Protein AF-A0A3S4F4E6-F1 (afdb_monomer_lite)

Secondary structure (DSSP, 8-state):
--------------------------------HHHHHHHHHHHHHHHHHHHHHHHHHHHHHHHHHHTSHHHHHHHHHHS--HHHHHHHHHHSTTS-TTHHHHHHHHHHHHHHHH-TT-HHHHHHHHHHHHHHHHHHHHS---HHHHHHHHHHHHHHHHHHHHHHTTPPPPHHHHHHHHHHHHHHHTTS--HHHHHHHHHHHHHTT---HHHHHHHHHHHHHHHHHHHHHHTT--TTTTS------

Sequence (245 aa):
MVPPLPDLPEIKVEVHPHVTAGSAAGAVPRLSVKGFVAGVVCSAIIAAVLWWWQVYPMQQQLARVNDTAQGAATVWLASPDLNRYGQRLQQLPDASPLQTLETGIQMMQIADSRWPESLQQQQATAQWNETLKTRAQNSPQMKGWQQTRQDLRAFAELLVQREQAKEGFTLSYIKTVVYQAERTLNQETPLESLLTQYQDAQAKGLTTGVLEKQINERLDGVLSRWLLLKNNITPETATGTTSGK

Structure (mmCIF, N/CA/C/O backbone):
data_AF-A0A3S4F4E6-F1
#
_entry.id   AF-A0A3S4F4E6-F1
#
loop_
_atom_site.group_PDB
_atom_site.id
_atom_site.type_symbol
_atom_site.label_atom_id
_atom_site.label_alt_id
_atom_site.label_comp_id
_atom_site.label_asym_id
_atom_site.label_entity_id
_atom_site.label_seq_id
_atom_site.pdbx_PDB_ins_code
_atom_site.Cartn_x
_atom_site.Cartn_y
_atom_site.Cartn_z
_atom_site.occupancy
_atom_site.B_iso_or_equiv
_atom_site.auth_seq_id
_atom_site.auth_comp_id
_atom_site.auth_asym_id
_atom_site.auth_atom_id
_atom_site.pdbx_PDB_model_num
ATOM 1 N N . MET A 1 1 ? 18.363 53.235 -60.783 1.00 39.25 1 MET A N 1
ATOM 2 C CA . MET A 1 1 ? 19.799 53.529 -60.950 1.00 39.25 1 MET A CA 1
ATOM 3 C C . MET A 1 1 ? 20.560 52.386 -60.298 1.00 39.25 1 MET A C 1
ATOM 5 O O . MET A 1 1 ? 20.577 52.312 -59.081 1.00 39.25 1 MET A O 1
ATOM 9 N N . VAL A 1 2 ? 21.067 51.445 -61.092 1.00 53.84 2 VAL A N 1
ATOM 10 C CA . VAL A 1 2 ? 22.050 50.446 -60.645 1.00 53.84 2 VAL A CA 1
ATOM 11 C C . VAL A 1 2 ? 23.151 50.442 -61.692 1.00 53.84 2 VAL A C 1
ATOM 13 O O . VAL A 1 2 ? 22.855 50.285 -62.877 1.00 53.84 2 VAL A O 1
ATOM 16 N N . PRO A 1 3 ? 24.382 50.737 -61.269 1.00 57.31 3 PRO A N 1
ATOM 17 C CA . PRO A 1 3 ? 25.549 50.059 -61.831 1.00 57.31 3 PRO A CA 1
ATOM 18 C C . PRO A 1 3 ? 26.624 49.786 -60.736 1.00 57.31 3 PRO A C 1
ATOM 20 O O . PRO A 1 3 ? 26.514 50.334 -59.640 1.00 57.31 3 PRO A O 1
ATOM 23 N N . PRO A 1 4 ? 27.753 49.107 -61.018 1.00 59.56 4 PRO A N 1
ATOM 24 C CA . PRO A 1 4 ? 27.934 47.943 -61.903 1.00 59.56 4 PRO A CA 1
ATOM 25 C C . PRO A 1 4 ? 29.076 46.958 -61.488 1.00 59.56 4 PRO A C 1
ATOM 27 O O . PRO A 1 4 ? 29.783 47.187 -60.513 1.00 59.56 4 PRO A O 1
ATOM 30 N N . LEU A 1 5 ? 29.310 45.979 -62.387 1.00 47.62 5 LEU A N 1
ATOM 31 C CA . LEU A 1 5 ? 30.580 45.305 -62.756 1.00 47.62 5 LEU A CA 1
ATOM 32 C C . LEU A 1 5 ? 31.116 44.198 -61.784 1.00 47.62 5 LEU A C 1
ATOM 34 O O . LEU A 1 5 ? 30.898 44.288 -60.581 1.00 47.62 5 LEU A O 1
ATOM 38 N N . PRO A 1 6 ? 31.967 43.240 -62.230 1.00 52.00 6 PRO A N 1
ATOM 39 C CA . PRO A 1 6 ? 31.911 42.423 -63.470 1.00 52.00 6 PRO A CA 1
ATOM 40 C C . PRO A 1 6 ? 32.648 41.035 -63.416 1.00 52.00 6 PRO A C 1
ATOM 42 O O . PRO A 1 6 ? 33.388 40.771 -62.477 1.00 52.00 6 PRO A O 1
ATOM 45 N N . ASP A 1 7 ? 32.484 40.221 -64.482 1.00 46.62 7 ASP A N 1
ATOM 46 C CA . ASP A 1 7 ? 33.509 39.454 -65.257 1.00 46.62 7 ASP A CA 1
ATOM 47 C C . ASP A 1 7 ? 34.425 38.392 -64.578 1.00 46.62 7 ASP A C 1
ATOM 49 O O . ASP A 1 7 ? 34.942 38.610 -63.492 1.00 46.62 7 ASP A O 1
ATOM 53 N N . LEU A 1 8 ? 34.751 37.195 -65.108 1.00 52.12 8 LEU A N 1
ATOM 54 C CA . LEU A 1 8 ? 35.072 36.612 -66.444 1.00 52.12 8 LEU A CA 1
ATOM 55 C C . LEU A 1 8 ? 35.185 35.044 -66.246 1.00 52.12 8 LEU A C 1
ATOM 57 O O . LEU A 1 8 ? 35.080 34.602 -65.101 1.00 52.12 8 LEU A O 1
ATOM 61 N N . PRO A 1 9 ? 35.632 34.180 -67.197 1.00 49.44 9 PRO A N 1
ATOM 62 C CA . PRO A 1 9 ? 35.180 33.898 -68.567 1.00 49.44 9 PRO A CA 1
ATOM 63 C C . PRO A 1 9 ? 35.106 32.375 -68.915 1.00 49.44 9 PRO A C 1
ATOM 65 O O . PRO A 1 9 ? 35.382 31.490 -68.108 1.00 49.44 9 PRO A O 1
ATOM 68 N N . GLU A 1 10 ? 34.738 32.112 -70.172 1.00 45.38 10 GLU A N 1
ATOM 69 C CA . GLU A 1 10 ? 34.466 30.853 -70.889 1.00 45.38 10 GLU A CA 1
ATOM 70 C C . GLU A 1 10 ? 35.606 29.823 -70.984 1.00 45.38 10 GLU A C 1
ATOM 72 O O . GLU A 1 10 ? 36.762 30.199 -71.155 1.00 45.38 10 GLU A O 1
ATOM 77 N N . ILE A 1 11 ? 35.249 28.529 -71.112 1.00 47.66 11 ILE A N 1
ATOM 78 C CA . ILE A 1 11 ? 35.981 27.598 -71.993 1.00 47.66 11 ILE A CA 1
ATOM 79 C C . ILE A 1 11 ? 35.015 26.751 -72.845 1.00 47.66 11 ILE A C 1
ATOM 81 O O . ILE A 1 11 ? 34.180 25.989 -72.363 1.00 47.66 11 ILE A O 1
ATOM 85 N N . LYS A 1 12 ? 35.218 26.938 -74.148 1.00 40.59 12 LYS A N 1
ATOM 86 C CA . LYS A 1 12 ? 34.684 26.336 -75.373 1.00 40.59 12 LYS A CA 1
ATOM 87 C C . LYS A 1 12 ? 34.911 24.815 -75.445 1.00 40.59 12 LYS A C 1
ATOM 89 O O . LYS A 1 12 ? 36.029 24.360 -75.228 1.00 40.59 12 LYS A O 1
ATOM 94 N N . VAL A 1 13 ? 33.897 24.043 -75.852 1.00 45.53 13 VAL A N 1
ATOM 95 C CA . VAL A 1 13 ? 34.097 22.670 -76.359 1.00 45.53 13 VAL A CA 1
ATOM 96 C C . VAL A 1 13 ? 33.607 22.599 -77.799 1.00 45.53 13 VAL A C 1
ATOM 98 O O . VAL A 1 13 ? 32.433 22.785 -78.108 1.00 45.53 13 VAL A O 1
ATOM 101 N N . GLU A 1 14 ? 34.579 22.394 -78.672 1.00 39.69 14 GLU A N 1
ATOM 102 C CA . GLU A 1 14 ? 34.504 22.371 -80.123 1.00 39.69 14 GLU A CA 1
ATOM 103 C C . GLU A 1 14 ? 33.989 21.000 -80.582 1.00 39.69 14 GLU A C 1
ATOM 105 O O . GLU A 1 14 ? 34.571 19.965 -80.259 1.00 39.69 14 GLU A O 1
ATOM 110 N N . VAL A 1 15 ? 32.867 20.982 -81.302 1.00 41.53 15 VAL A N 1
ATOM 111 C CA . VAL A 1 15 ? 32.289 19.767 -81.888 1.00 41.53 15 VAL A CA 1
ATOM 112 C C . VAL A 1 15 ? 32.765 19.664 -83.332 1.00 41.53 15 VAL A C 1
ATOM 114 O O . VAL A 1 15 ? 32.332 20.439 -84.183 1.00 41.53 15 VAL A O 1
ATOM 117 N N . HIS A 1 16 ? 33.618 18.684 -83.624 1.00 37.59 16 HIS A N 1
ATOM 118 C CA . HIS A 1 16 ? 33.902 18.264 -84.995 1.00 37.59 16 HIS A CA 1
ATOM 119 C C . HIS A 1 16 ? 33.140 16.971 -85.319 1.00 37.59 16 HIS A C 1
ATOM 121 O O . HIS A 1 16 ? 33.381 15.949 -84.673 1.00 37.59 16 HIS A O 1
ATOM 127 N N . PRO A 1 17 ? 32.227 16.981 -86.308 1.00 43.47 17 PRO A N 1
ATOM 128 C CA . PRO A 1 17 ? 31.695 15.769 -86.914 1.00 43.47 17 PRO A CA 1
ATOM 129 C C . PRO A 1 17 ? 32.544 15.339 -88.127 1.00 43.47 17 PRO A C 1
ATOM 131 O O . PRO A 1 17 ? 33.357 16.117 -88.623 1.00 43.47 17 PRO A O 1
ATOM 134 N N . HIS A 1 18 ? 32.234 14.138 -88.644 1.00 33.84 18 HIS A N 1
ATOM 135 C CA . HIS A 1 18 ? 32.714 13.481 -89.881 1.00 33.84 18 HIS A CA 1
ATOM 136 C C . HIS A 1 18 ? 33.873 12.478 -89.640 1.00 33.84 18 HIS A C 1
ATOM 138 O O . HIS A 1 18 ? 34.814 12.793 -88.932 1.00 33.84 18 HIS A O 1
ATOM 144 N N . VAL A 1 19 ? 33.897 11.226 -90.122 1.00 37.00 19 VAL A N 1
ATOM 145 C CA . VAL A 1 19 ? 33.245 10.527 -91.246 1.00 37.00 19 VAL A CA 1
ATOM 146 C C . VAL A 1 19 ? 33.065 9.037 -90.889 1.00 37.00 19 VAL A C 1
ATOM 148 O O . VAL A 1 19 ? 33.904 8.433 -90.230 1.00 37.00 19 VAL A O 1
ATOM 151 N N . THR A 1 20 ? 31.974 8.458 -91.381 1.00 38.81 20 THR A N 1
ATOM 152 C CA . THR A 1 20 ? 31.569 7.044 -91.404 1.00 38.81 20 THR A CA 1
ATOM 153 C C . THR A 1 20 ? 32.493 6.139 -92.237 1.00 38.81 20 THR A C 1
ATOM 155 O O . THR A 1 20 ? 32.783 6.491 -93.373 1.00 38.81 20 THR A O 1
ATOM 158 N N . ALA A 1 21 ? 32.828 4.934 -91.752 1.00 33.84 21 ALA A N 1
ATOM 159 C CA . ALA A 1 21 ? 32.686 3.650 -92.477 1.00 33.84 21 ALA A CA 1
ATOM 160 C C . ALA A 1 21 ? 33.430 2.505 -91.764 1.00 33.84 21 ALA A C 1
ATOM 162 O O . ALA A 1 21 ? 34.627 2.598 -91.517 1.00 33.84 21 ALA A O 1
ATOM 163 N N . GLY A 1 22 ? 32.736 1.388 -91.518 1.00 30.58 22 GLY A N 1
ATOM 164 C CA . GLY A 1 22 ? 33.384 0.117 -91.181 1.00 30.58 22 GLY A CA 1
ATOM 165 C C . GLY A 1 22 ? 32.551 -0.801 -90.295 1.00 30.58 22 GLY A C 1
ATOM 166 O O . GLY A 1 22 ? 32.636 -0.729 -89.077 1.00 30.58 22 GLY A O 1
ATOM 167 N N . SER A 1 23 ? 31.760 -1.672 -90.920 1.00 34.75 23 SER A N 1
ATOM 168 C CA . SER A 1 23 ? 31.008 -2.773 -90.308 1.00 34.75 23 SER A CA 1
ATOM 169 C C . SER A 1 23 ? 31.768 -3.568 -89.241 1.00 34.75 23 SER A C 1
ATOM 171 O O . SER A 1 23 ? 32.826 -4.122 -89.523 1.00 34.75 23 SER A O 1
ATOM 173 N N . ALA A 1 24 ? 31.112 -3.805 -88.104 1.00 33.81 24 ALA A N 1
ATOM 174 C CA . ALA A 1 24 ? 31.128 -5.106 -87.437 1.00 33.81 24 ALA A CA 1
ATOM 175 C C . ALA A 1 24 ? 29.835 -5.279 -86.628 1.00 33.81 24 ALA A C 1
ATOM 177 O O . ALA A 1 24 ? 29.502 -4.480 -85.757 1.00 33.81 24 ALA A O 1
ATOM 178 N N . ALA A 1 25 ? 29.083 -6.318 -86.973 1.00 41.44 25 ALA A N 1
ATOM 179 C CA . ALA A 1 25 ? 27.890 -6.754 -86.274 1.00 41.44 25 ALA A CA 1
ATOM 180 C C . ALA A 1 25 ? 28.225 -7.339 -84.888 1.00 41.44 25 ALA A C 1
ATOM 182 O O . ALA A 1 25 ? 29.242 -8.009 -84.720 1.00 41.44 25 ALA A O 1
ATOM 183 N N . GLY A 1 26 ? 27.302 -7.162 -83.938 1.00 35.62 26 GLY A N 1
ATOM 184 C CA . GLY A 1 26 ? 27.293 -7.801 -82.616 1.00 35.62 26 GLY A CA 1
ATOM 185 C C . GLY A 1 26 ? 27.248 -6.750 -81.501 1.00 35.62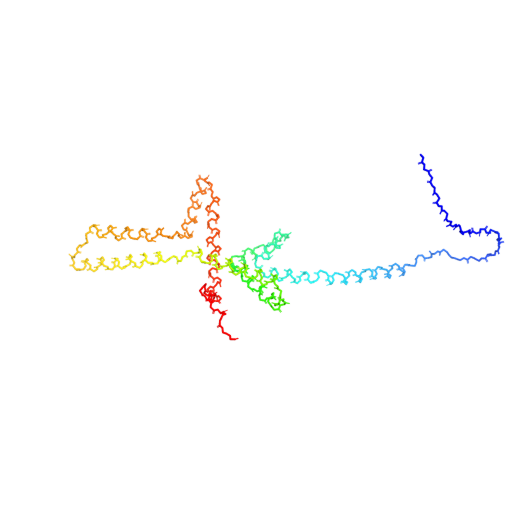 26 GLY A C 1
ATOM 186 O O . GLY A 1 26 ? 28.079 -5.863 -81.465 1.00 35.62 26 GLY A O 1
ATOM 187 N N . ALA A 1 27 ? 26.320 -6.733 -80.555 1.00 37.16 27 ALA A N 1
ATOM 188 C CA . ALA A 1 27 ? 25.333 -7.708 -80.145 1.00 37.16 27 ALA A CA 1
ATOM 189 C C . ALA A 1 27 ? 24.166 -6.963 -79.477 1.00 37.16 27 ALA A C 1
ATOM 191 O O . ALA A 1 27 ? 24.358 -5.953 -78.803 1.00 37.16 27 ALA A O 1
ATOM 192 N N . VAL A 1 28 ? 22.955 -7.493 -79.630 1.00 48.97 28 VAL A N 1
ATOM 193 C CA . VAL A 1 28 ? 21.815 -7.123 -78.782 1.00 48.97 28 VAL A CA 1
ATOM 194 C C . VAL A 1 28 ? 22.195 -7.480 -77.337 1.00 48.97 28 VAL A C 1
ATOM 196 O O . VAL A 1 28 ? 22.682 -8.599 -77.128 1.00 48.97 28 VAL A O 1
ATOM 199 N N . PRO A 1 29 ? 22.025 -6.597 -76.334 1.00 44.41 29 PRO A N 1
ATOM 200 C CA . PRO A 1 29 ? 22.395 -6.930 -74.970 1.00 44.41 29 PRO A CA 1
ATOM 201 C C . PRO A 1 29 ? 21.477 -8.055 -74.490 1.00 44.41 29 PRO A C 1
ATOM 203 O O . PRO A 1 29 ? 20.305 -7.849 -74.180 1.00 44.41 29 PRO A O 1
ATOM 206 N N . ARG A 1 30 ? 22.016 -9.280 -74.449 1.00 47.19 30 ARG A N 1
ATOM 207 C CA . ARG A 1 30 ? 21.431 -10.387 -73.694 1.00 47.19 30 ARG A CA 1
ATOM 208 C C . ARG A 1 30 ? 21.351 -9.902 -72.255 1.00 47.19 30 ARG A C 1
ATOM 210 O O . ARG A 1 30 ? 22.376 -9.808 -71.582 1.00 47.19 30 ARG A O 1
ATOM 217 N N . LEU A 1 31 ? 20.144 -9.577 -71.803 1.00 55.22 31 LEU A N 1
ATOM 218 C CA . LEU A 1 31 ? 19.865 -9.332 -70.400 1.00 55.22 31 LEU A CA 1
ATOM 219 C C . LEU A 1 31 ? 20.244 -10.617 -69.654 1.00 55.22 31 LEU A C 1
ATOM 221 O O . LEU A 1 31 ? 19.548 -11.631 -69.711 1.00 55.22 31 LEU A O 1
ATOM 225 N N . SER A 1 32 ? 21.443 -10.620 -69.078 1.00 57.34 32 SER A N 1
ATOM 226 C CA . SER A 1 32 ? 22.022 -11.796 -68.448 1.00 57.34 32 SER A CA 1
ATOM 227 C C . SER A 1 32 ? 21.214 -12.087 -67.192 1.00 57.34 32 SER A C 1
ATOM 229 O O . SER A 1 32 ? 21.417 -11.459 -66.156 1.00 57.34 32 SER A O 1
ATOM 231 N N . VAL A 1 33 ? 20.309 -13.064 -67.275 1.00 60.03 33 VAL A N 1
ATOM 232 C CA . VAL A 1 33 ? 19.516 -13.585 -66.144 1.00 60.03 33 VAL A CA 1
ATOM 233 C C . VAL A 1 33 ? 20.418 -13.922 -64.945 1.00 60.03 33 VAL A C 1
ATOM 235 O O . VAL A 1 33 ? 20.019 -13.752 -63.799 1.00 60.03 33 VAL A O 1
ATOM 238 N N . LYS A 1 34 ? 21.686 -14.283 -65.193 1.00 54.22 34 LYS A N 1
ATOM 239 C CA . LYS A 1 34 ? 22.717 -14.476 -64.160 1.00 54.22 34 LYS A CA 1
ATOM 240 C C . LYS A 1 34 ? 22.992 -13.229 -63.305 1.00 54.22 34 LYS A C 1
ATOM 242 O O . LYS A 1 34 ? 23.186 -13.371 -62.105 1.00 54.22 34 LYS A O 1
ATOM 247 N N . GLY A 1 35 ? 22.986 -12.030 -63.890 1.00 59.41 35 GLY A N 1
ATOM 248 C CA . GLY A 1 35 ? 23.183 -10.774 -63.155 1.00 59.41 35 GLY A CA 1
ATOM 249 C C . GLY A 1 35 ? 21.979 -10.407 -62.286 1.00 59.41 35 GLY A C 1
ATOM 250 O O . GLY A 1 35 ? 22.148 -9.943 -61.164 1.00 59.41 35 GLY A O 1
ATOM 251 N N . PHE A 1 36 ? 20.765 -10.700 -62.763 1.00 63.72 36 PHE A N 1
ATOM 252 C CA . PHE A 1 36 ? 19.536 -10.511 -61.990 1.00 63.72 36 PHE A CA 1
ATOM 253 C C . PHE A 1 36 ? 19.451 -11.483 -60.805 1.00 63.72 36 PHE A C 1
ATOM 255 O O . PHE A 1 36 ? 19.188 -11.059 -59.684 1.00 63.72 36 PHE A O 1
ATOM 262 N N . VAL A 1 37 ? 19.762 -12.768 -61.018 1.00 70.00 37 VAL A N 1
ATOM 263 C CA . VAL A 1 37 ? 19.804 -13.771 -59.938 1.00 70.00 37 VAL A CA 1
ATOM 264 C C . VAL A 1 37 ? 20.871 -13.416 -58.897 1.00 70.00 37 VAL A C 1
ATOM 266 O O . VAL A 1 37 ? 20.599 -13.494 -57.702 1.00 70.00 37 VAL A O 1
ATOM 269 N N . ALA A 1 38 ? 22.052 -12.955 -59.321 1.00 71.94 38 ALA A N 1
ATOM 270 C CA . ALA A 1 38 ? 23.091 -12.490 -58.400 1.00 71.94 38 ALA A CA 1
ATOM 271 C C . ALA A 1 38 ? 22.641 -11.269 -57.575 1.00 71.94 38 ALA A C 1
ATOM 273 O O . ALA A 1 38 ? 22.873 -11.225 -56.368 1.00 71.94 38 ALA A O 1
ATOM 274 N N . GLY A 1 39 ? 21.945 -10.313 -58.199 1.00 72.88 39 GLY A N 1
ATOM 275 C CA . GLY A 1 39 ? 21.361 -9.162 -57.507 1.00 72.88 39 GLY A CA 1
ATOM 276 C C . GLY A 1 39 ? 20.318 -9.563 -56.459 1.00 72.88 39 GLY A C 1
ATOM 277 O O . GLY A 1 39 ? 20.403 -9.116 -55.319 1.00 72.88 39 GLY A O 1
ATOM 278 N N . VAL A 1 40 ? 19.392 -10.465 -56.807 1.00 80.62 40 VAL A N 1
ATOM 279 C CA . VAL A 1 40 ? 18.354 -10.966 -55.885 1.00 80.62 40 VAL A CA 1
ATOM 280 C C . VAL A 1 40 ? 18.969 -11.694 -54.688 1.00 80.62 40 VAL A C 1
ATOM 282 O O . VAL A 1 40 ? 18.539 -11.476 -53.555 1.00 80.62 40 VAL A O 1
ATOM 285 N N . VAL A 1 41 ? 20.004 -12.511 -54.908 1.00 78.75 41 VAL A N 1
ATOM 286 C CA . VAL A 1 41 ? 20.715 -13.200 -53.820 1.00 78.75 41 VAL A CA 1
ATOM 287 C C . VAL A 1 41 ? 21.433 -12.197 -52.910 1.00 78.75 41 VAL A C 1
ATOM 289 O O . VAL A 1 41 ? 21.301 -12.289 -51.691 1.00 78.75 41 VAL A O 1
ATOM 292 N N . CYS A 1 42 ? 22.121 -11.194 -53.466 1.00 77.00 42 CYS A N 1
ATOM 293 C CA . CYS A 1 42 ? 22.756 -10.140 -52.668 1.00 77.00 42 CYS A CA 1
ATOM 294 C C . CYS A 1 42 ? 21.740 -9.336 -51.844 1.00 77.00 42 CYS A C 1
ATOM 296 O O . CYS A 1 42 ? 21.960 -9.110 -50.654 1.00 77.00 42 CYS A O 1
ATOM 298 N N . SER A 1 43 ? 20.608 -8.944 -52.433 1.00 80.69 43 SER A N 1
ATOM 299 C CA . SER A 1 43 ? 19.548 -8.237 -51.707 1.00 80.69 43 SER A CA 1
ATOM 300 C C . SER A 1 43 ? 18.927 -9.095 -50.600 1.00 80.69 43 SER A C 1
ATOM 302 O O . SER A 1 43 ? 18.674 -8.578 -49.515 1.00 80.69 43 SER A O 1
ATOM 304 N N . ALA A 1 44 ? 18.735 -10.399 -50.825 1.00 84.38 44 ALA A N 1
ATOM 305 C CA . ALA A 1 44 ? 18.225 -11.318 -49.806 1.00 84.38 44 ALA A CA 1
ATOM 306 C C . ALA A 1 44 ? 19.201 -11.484 -48.628 1.00 84.38 44 ALA A C 1
ATOM 308 O O . ALA A 1 44 ? 18.771 -11.506 -47.477 1.00 84.38 44 ALA A O 1
ATOM 309 N N . ILE A 1 45 ? 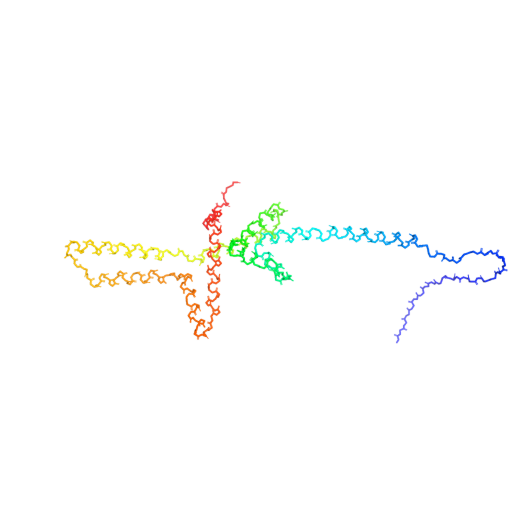20.510 -11.538 -48.897 1.00 85.75 45 ILE A N 1
ATOM 310 C CA . ILE A 1 45 ? 21.542 -11.599 -47.851 1.00 85.75 45 ILE A CA 1
ATOM 311 C C . ILE A 1 45 ? 21.552 -10.305 -47.035 1.00 85.75 45 ILE A C 1
ATOM 313 O O . ILE A 1 45 ? 21.542 -10.361 -45.808 1.00 85.75 45 ILE A O 1
ATOM 317 N N . ILE A 1 46 ? 21.511 -9.141 -47.690 1.00 85.06 46 ILE A N 1
ATOM 318 C CA . ILE A 1 46 ? 21.462 -7.845 -46.995 1.00 85.06 46 ILE A CA 1
ATOM 319 C C . ILE A 1 46 ? 20.191 -7.743 -46.143 1.00 85.06 46 ILE A C 1
ATOM 321 O O . ILE A 1 46 ? 20.268 -7.347 -44.982 1.00 85.06 46 ILE A O 1
ATOM 325 N N . ALA A 1 47 ? 19.037 -8.159 -46.671 1.00 82.44 47 ALA A N 1
ATOM 326 C CA . ALA A 1 47 ? 17.786 -8.189 -45.919 1.00 82.44 47 ALA A CA 1
ATOM 327 C C . ALA A 1 47 ? 17.860 -9.136 -44.710 1.00 82.44 47 ALA A C 1
ATOM 329 O O . ALA A 1 47 ? 17.416 -8.766 -43.628 1.00 82.44 47 ALA A O 1
ATOM 330 N N . ALA A 1 48 ? 18.465 -10.317 -44.857 1.00 81.75 48 ALA A N 1
ATOM 331 C CA . ALA A 1 48 ? 18.650 -11.264 -43.759 1.00 81.75 48 ALA A CA 1
ATOM 332 C C . ALA A 1 48 ? 19.607 -10.729 -42.681 1.00 81.75 48 ALA A C 1
ATOM 334 O O . ALA A 1 48 ? 19.335 -10.885 -41.492 1.00 81.75 48 ALA A O 1
ATOM 335 N N . VAL A 1 49 ? 20.692 -10.053 -43.074 1.00 85.06 49 VAL A N 1
ATOM 336 C CA . VAL A 1 49 ? 21.638 -9.415 -42.143 1.00 85.06 49 VAL A CA 1
ATOM 337 C C . VAL A 1 49 ? 20.976 -8.251 -41.403 1.00 85.06 49 VAL A C 1
ATOM 339 O O . VAL A 1 49 ? 21.100 -8.161 -40.183 1.00 85.06 49 VAL A O 1
ATOM 342 N N . LEU A 1 50 ? 20.221 -7.398 -42.102 1.00 82.94 50 LEU A N 1
ATOM 343 C CA . LEU A 1 50 ? 19.455 -6.311 -41.480 1.00 82.94 50 LEU A CA 1
ATOM 344 C C . LEU A 1 50 ? 18.364 -6.850 -40.546 1.00 82.94 50 LEU A C 1
ATOM 346 O O . LEU A 1 50 ? 18.191 -6.339 -39.443 1.00 82.94 50 LEU A O 1
ATOM 350 N N . TRP A 1 51 ? 17.673 -7.920 -40.941 1.00 83.19 51 TRP A N 1
ATOM 351 C CA . TRP A 1 51 ? 16.684 -8.600 -40.104 1.00 83.19 51 TRP A CA 1
ATOM 352 C C . TRP A 1 51 ? 17.318 -9.180 -38.834 1.00 83.19 51 TRP A C 1
ATOM 354 O O . TRP A 1 51 ? 16.805 -8.981 -37.731 1.00 83.19 51 TRP A O 1
ATOM 364 N N . TRP A 1 52 ? 18.466 -9.844 -38.973 1.00 84.44 52 TRP A N 1
ATOM 365 C CA . TRP A 1 52 ? 19.230 -10.384 -37.849 1.00 84.44 52 TRP A CA 1
ATOM 366 C C . TRP A 1 52 ? 19.744 -9.282 -36.916 1.00 84.44 52 TRP A C 1
ATOM 368 O O . TRP A 1 52 ? 19.753 -9.453 -35.702 1.00 84.44 52 TRP A O 1
ATOM 378 N N . TRP A 1 53 ? 20.135 -8.128 -37.455 1.00 80.44 53 TRP A N 1
ATOM 379 C CA . TRP A 1 53 ? 20.639 -7.016 -36.652 1.00 80.44 53 TRP A CA 1
ATOM 380 C C . TRP A 1 53 ? 19.526 -6.213 -35.967 1.00 80.44 53 TRP A C 1
ATOM 382 O O . TRP A 1 53 ? 19.714 -5.741 -34.851 1.00 80.44 53 TRP A O 1
ATOM 392 N N . GLN A 1 54 ? 18.371 -6.032 -36.608 1.00 72.38 54 GLN A N 1
ATOM 393 C CA . GLN A 1 54 ? 17.342 -5.100 -36.134 1.00 72.38 54 GLN A CA 1
ATOM 394 C C . GLN A 1 54 ? 16.164 -5.793 -35.440 1.00 72.38 54 GLN A C 1
ATOM 396 O O . GLN A 1 54 ? 15.685 -5.310 -34.415 1.00 72.38 54 GLN A O 1
ATOM 401 N N . VAL A 1 55 ? 15.704 -6.934 -35.963 1.00 70.62 55 VAL A N 1
ATOM 402 C CA . VAL A 1 55 ? 14.495 -7.618 -35.471 1.00 70.62 55 VAL A CA 1
ATOM 403 C C . VAL A 1 55 ? 14.832 -8.621 -34.370 1.00 70.62 55 VAL A C 1
ATOM 405 O O . VAL A 1 55 ? 14.130 -8.693 -33.362 1.00 70.62 55 VAL A O 1
ATOM 408 N N . TYR A 1 56 ? 15.930 -9.364 -34.516 1.00 68.31 56 TYR A N 1
ATOM 409 C CA . TYR A 1 56 ? 16.338 -10.381 -33.542 1.00 68.31 56 TYR A CA 1
ATOM 410 C C . TYR A 1 56 ? 16.616 -9.829 -32.126 1.00 68.31 56 TYR A C 1
ATOM 412 O O . TYR A 1 56 ? 16.057 -10.377 -31.170 1.00 68.31 56 TYR A O 1
ATOM 420 N N . PRO A 1 57 ? 17.384 -8.731 -31.927 1.00 67.50 57 PRO A N 1
ATOM 421 C CA . PRO A 1 57 ? 17.575 -8.185 -30.582 1.00 67.50 57 PRO A CA 1
ATOM 422 C C . PRO A 1 57 ? 16.289 -7.582 -29.998 1.00 67.50 57 PRO A C 1
ATOM 424 O O . PRO A 1 57 ? 16.096 -7.642 -28.784 1.00 67.50 57 PRO A O 1
ATOM 427 N N . MET A 1 58 ? 15.372 -7.066 -30.830 1.00 65.12 58 MET A N 1
ATOM 428 C CA . MET A 1 58 ? 14.052 -6.623 -30.363 1.00 65.12 58 MET A CA 1
ATOM 429 C C . MET A 1 58 ? 13.188 -7.792 -29.884 1.00 65.12 58 MET A C 1
ATOM 431 O O . MET A 1 58 ? 12.521 -7.666 -28.861 1.00 65.12 58 MET A O 1
ATOM 435 N N . GLN A 1 59 ? 13.222 -8.949 -30.553 1.00 61.75 59 GLN A 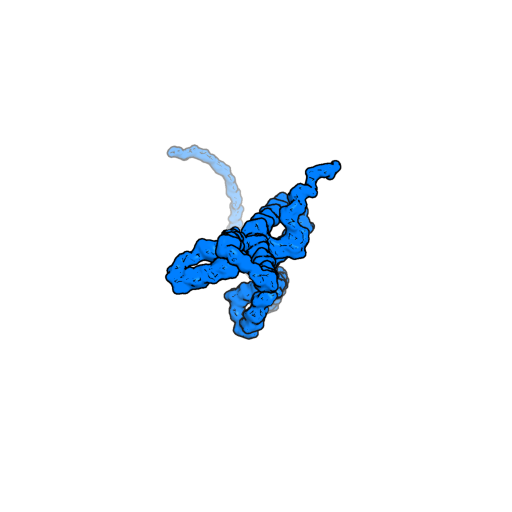N 1
ATOM 436 C CA . GLN A 1 59 ? 12.466 -10.122 -30.099 1.00 61.75 59 GLN A CA 1
ATOM 437 C C . GLN A 1 59 ? 12.946 -10.643 -28.741 1.00 61.75 59 GLN A C 1
ATOM 439 O O . GLN A 1 59 ? 12.126 -11.071 -27.935 1.00 61.75 59 GLN A O 1
ATOM 444 N N . GLN A 1 60 ? 14.243 -10.551 -28.441 1.00 60.94 60 GLN A N 1
ATOM 445 C CA . GLN A 1 60 ? 14.767 -10.924 -27.121 1.00 60.94 60 GLN A CA 1
ATOM 446 C C . GLN A 1 60 ? 14.340 -9.943 -26.021 1.00 60.94 60 GLN A C 1
ATOM 448 O O . GLN A 1 60 ? 14.065 -10.357 -24.895 1.00 60.94 60 GLN A O 1
ATOM 453 N N . GLN A 1 61 ? 14.247 -8.649 -26.339 1.00 58.94 61 GLN A N 1
ATOM 454 C CA . GLN A 1 61 ? 13.709 -7.648 -25.414 1.00 58.94 61 GLN A CA 1
ATOM 455 C C . GLN A 1 61 ? 12.207 -7.858 -25.186 1.00 58.94 61 GLN A C 1
ATOM 457 O O . GLN A 1 61 ? 11.755 -7.820 -24.045 1.00 58.94 61 GLN A O 1
ATOM 462 N N . LEU A 1 62 ? 11.451 -8.176 -26.241 1.00 59.56 62 LEU A N 1
ATOM 463 C CA . LEU A 1 62 ? 10.033 -8.527 -26.144 1.00 59.56 62 LEU A CA 1
ATOM 464 C C . LEU A 1 62 ? 9.806 -9.835 -25.383 1.00 59.56 62 LEU A C 1
ATOM 466 O O . LEU A 1 62 ? 8.826 -9.925 -24.655 1.00 59.56 62 LEU A O 1
ATOM 470 N N . ALA A 1 63 ? 10.706 -10.816 -25.497 1.00 59.47 63 ALA A N 1
ATOM 471 C CA . ALA A 1 63 ? 10.654 -12.038 -24.699 1.00 59.47 63 ALA A CA 1
ATOM 472 C C . ALA A 1 63 ? 10.803 -11.720 -23.205 1.00 59.47 63 ALA A C 1
ATOM 474 O O . ALA A 1 63 ? 9.927 -12.088 -22.433 1.00 59.47 63 ALA A O 1
ATOM 475 N N . ARG A 1 64 ? 11.806 -10.916 -22.815 1.00 57.31 64 ARG A N 1
ATOM 476 C CA . ARG A 1 64 ? 11.965 -10.491 -21.410 1.00 57.31 64 ARG A CA 1
ATOM 477 C C . ARG A 1 64 ? 10.795 -9.659 -20.885 1.00 57.31 64 ARG A C 1
ATOM 479 O O . ARG A 1 64 ? 10.454 -9.759 -19.713 1.00 57.31 64 ARG A O 1
ATOM 486 N N . VAL A 1 65 ? 10.194 -8.817 -21.726 1.00 62.16 65 VAL A N 1
ATOM 487 C CA . VAL A 1 65 ? 9.002 -8.037 -21.353 1.00 62.16 65 VAL A CA 1
ATOM 488 C C . VAL A 1 65 ? 7.783 -8.959 -21.229 1.00 62.16 65 VAL A C 1
ATOM 490 O O . VAL A 1 65 ? 7.018 -8.829 -20.279 1.00 62.16 65 VAL A O 1
ATOM 493 N N . ASN A 1 66 ? 7.633 -9.942 -22.116 1.00 59.50 66 ASN A N 1
ATOM 494 C CA . ASN A 1 66 ? 6.578 -10.956 -22.065 1.00 59.50 66 ASN A CA 1
ATOM 495 C C . ASN A 1 66 ? 6.783 -12.000 -20.945 1.00 59.50 66 ASN A C 1
ATOM 497 O O . ASN A 1 66 ? 5.831 -12.686 -20.593 1.00 59.50 66 ASN A O 1
ATOM 501 N N . ASP A 1 67 ? 7.976 -12.098 -20.354 1.00 60.00 67 ASP A N 1
ATOM 502 C CA . ASP A 1 67 ? 8.213 -12.884 -19.132 1.00 60.00 67 ASP A CA 1
ATOM 503 C C . ASP A 1 67 ? 7.653 -12.188 -17.879 1.00 60.00 67 ASP A C 1
ATOM 505 O O . ASP A 1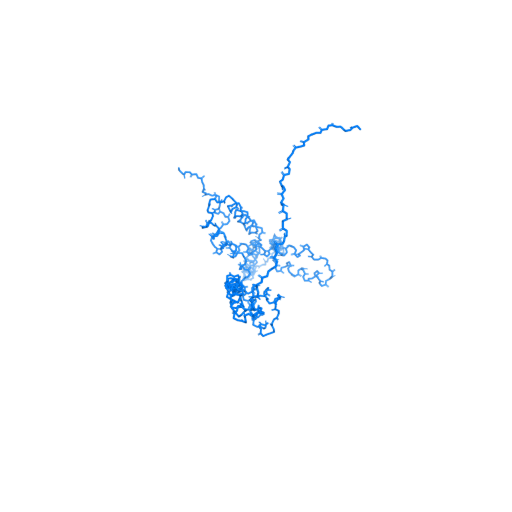 67 ? 7.495 -12.807 -16.827 1.00 60.00 67 ASP A O 1
ATOM 509 N N . THR A 1 68 ? 7.317 -10.898 -17.981 1.00 68.75 68 THR A N 1
ATOM 510 C CA . THR A 1 68 ? 6.577 -10.183 -16.938 1.00 68.75 68 THR A CA 1
ATOM 511 C C . THR A 1 68 ? 5.085 -10.213 -17.247 1.00 68.75 68 THR A C 1
ATOM 513 O O . THR A 1 68 ? 4.674 -9.957 -18.378 1.00 68.75 68 THR A O 1
ATOM 516 N N . ALA A 1 69 ? 4.247 -10.477 -16.245 1.00 67.69 69 ALA A N 1
ATOM 517 C CA . ALA A 1 69 ? 2.799 -10.561 -16.433 1.00 67.69 69 ALA A CA 1
ATOM 518 C C . ALA A 1 69 ? 2.200 -9.260 -17.014 1.00 67.69 69 ALA A C 1
ATOM 520 O O . ALA A 1 69 ? 1.335 -9.304 -17.890 1.00 67.69 69 ALA A O 1
ATOM 521 N N . GLN A 1 70 ? 2.715 -8.095 -16.598 1.00 68.31 70 GLN A N 1
ATOM 522 C CA . GLN A 1 70 ? 2.283 -6.797 -17.128 1.00 68.31 70 GLN A CA 1
ATOM 523 C C . GLN A 1 70 ? 2.762 -6.551 -18.567 1.00 68.31 70 GLN A C 1
ATOM 525 O O . GLN A 1 70 ? 1.992 -6.066 -19.396 1.00 68.31 70 GLN A O 1
ATOM 530 N N . GLY A 1 71 ? 4.002 -6.915 -18.902 1.00 75.69 71 GLY A N 1
ATOM 531 C CA . GLY A 1 71 ? 4.510 -6.798 -20.269 1.00 75.69 71 GLY A CA 1
ATOM 532 C C . GLY A 1 71 ? 3.858 -7.788 -21.242 1.00 75.69 71 GLY A C 1
ATOM 533 O O . GLY A 1 71 ? 3.578 -7.443 -22.387 1.00 75.69 71 GLY A O 1
ATOM 534 N N . ALA A 1 72 ? 3.511 -8.992 -20.785 1.00 72.94 72 ALA A N 1
ATOM 535 C CA . ALA A 1 72 ? 2.749 -9.962 -21.571 1.00 72.94 72 ALA A CA 1
ATOM 536 C C . ALA A 1 72 ? 1.328 -9.473 -21.885 1.00 72.94 72 ALA A C 1
ATOM 538 O O . ALA A 1 72 ? 0.820 -9.691 -22.991 1.00 72.94 72 ALA A O 1
ATOM 539 N N . ALA A 1 73 ? 0.686 -8.801 -20.924 1.00 79.06 73 ALA A N 1
ATOM 540 C CA . ALA A 1 73 ? -0.640 -8.226 -21.105 1.00 79.06 73 ALA A CA 1
ATOM 541 C C . ALA A 1 73 ? -0.628 -7.026 -22.058 1.00 79.06 73 ALA A C 1
ATOM 543 O O . ALA A 1 73 ? -1.481 -6.960 -22.940 1.00 79.06 73 ALA A O 1
ATOM 544 N N . THR A 1 74 ? 0.355 -6.123 -21.965 1.00 82.19 74 THR A N 1
ATOM 545 C CA . THR A 1 74 ? 0.474 -5.002 -22.920 1.00 82.19 74 THR A CA 1
ATOM 546 C C . THR A 1 74 ? 0.756 -5.489 -24.341 1.00 82.19 74 THR A C 1
ATOM 548 O O . THR A 1 74 ? 0.146 -4.995 -25.289 1.00 82.19 74 THR A O 1
ATOM 551 N N . VAL A 1 75 ? 1.590 -6.523 -24.500 1.00 82.31 75 VAL A N 1
ATOM 552 C CA . VAL A 1 75 ? 1.807 -7.180 -25.800 1.00 82.31 75 VAL A CA 1
ATOM 553 C C . VAL A 1 75 ? 0.523 -7.845 -26.314 1.00 82.31 75 VAL A C 1
ATOM 555 O O . VAL A 1 75 ? 0.236 -7.753 -27.505 1.00 82.31 75 VAL A O 1
ATOM 558 N N . TRP A 1 76 ? -0.283 -8.477 -25.449 1.00 84.38 76 TRP A N 1
ATOM 559 C CA . TRP A 1 76 ? -1.595 -9.015 -25.845 1.00 84.38 76 TRP A CA 1
ATOM 560 C C . TRP A 1 76 ? -2.564 -7.916 -26.291 1.00 84.38 76 TRP A C 1
ATOM 562 O O . TRP A 1 76 ? -3.256 -8.094 -27.284 1.00 84.38 76 TRP A O 1
ATOM 572 N N . LEU A 1 77 ? -2.605 -6.775 -25.596 1.00 87.44 77 LEU A N 1
ATOM 573 C CA . LEU A 1 77 ? -3.463 -5.646 -25.979 1.00 87.44 77 LEU A CA 1
ATOM 574 C C . LEU A 1 77 ? -3.091 -5.086 -27.362 1.00 87.44 77 LEU A C 1
ATOM 576 O O . LEU A 1 77 ? -3.971 -4.635 -28.091 1.00 87.44 77 LEU A O 1
ATOM 580 N N . ALA A 1 78 ? -1.810 -5.147 -27.739 1.00 86.44 78 ALA A N 1
ATOM 581 C CA . ALA A 1 78 ? -1.336 -4.753 -29.065 1.00 86.44 78 ALA A CA 1
ATOM 582 C C . ALA A 1 78 ? -1.566 -5.830 -30.145 1.00 86.44 78 ALA A C 1
ATOM 584 O O . ALA A 1 78 ? -1.779 -5.497 -31.310 1.00 86.44 78 ALA A O 1
ATOM 585 N N . SER A 1 79 ? -1.523 -7.116 -29.780 1.00 83.50 79 SER A N 1
ATOM 586 C CA . SER A 1 79 ? -1.794 -8.244 -30.679 1.00 83.50 79 SER A CA 1
ATOM 587 C C . SER A 1 79 ? -2.596 -9.332 -29.950 1.00 83.50 79 SER A C 1
ATOM 589 O O . SER A 1 79 ? -2.012 -10.234 -29.333 1.00 83.50 79 SER A O 1
ATOM 591 N N . PRO A 1 80 ? -3.940 -9.233 -29.978 1.00 86.69 80 PRO A N 1
ATOM 592 C CA . PRO A 1 80 ? -4.806 -10.156 -29.259 1.00 86.69 80 PRO A CA 1
ATOM 593 C C . PRO A 1 80 ? -4.741 -11.567 -29.845 1.00 86.69 80 PRO A C 1
ATOM 595 O O . PRO A 1 80 ? -4.911 -11.767 -31.046 1.00 86.69 80 PRO A O 1
ATOM 598 N N . ASP A 1 81 ? -4.546 -12.557 -28.977 1.00 87.81 81 ASP A N 1
ATOM 599 C CA . ASP A 1 81 ? -4.566 -13.982 -29.325 1.00 87.81 81 ASP A CA 1
ATOM 600 C C . ASP A 1 81 ? -5.429 -14.758 -28.327 1.00 87.81 81 ASP A C 1
ATOM 602 O O . ASP A 1 81 ? -5.186 -14.731 -27.115 1.00 87.81 81 ASP A O 1
ATOM 606 N N . LEU A 1 82 ? -6.438 -15.463 -28.839 1.00 90.25 82 LEU A N 1
ATOM 607 C CA . LEU A 1 82 ? -7.379 -16.231 -28.030 1.00 90.25 82 LEU A CA 1
ATOM 608 C C . LEU A 1 82 ? -6.707 -17.435 -27.357 1.00 90.25 82 LEU A C 1
ATOM 610 O O . LEU A 1 82 ? -7.041 -17.759 -26.219 1.00 90.25 82 LEU A O 1
ATOM 614 N N . ASN A 1 83 ? -5.723 -18.056 -28.012 1.00 88.31 83 ASN A N 1
ATOM 615 C CA . ASN A 1 83 ? -5.087 -19.278 -27.507 1.00 88.31 83 ASN A CA 1
ATOM 616 C C . ASN A 1 83 ? -4.331 -19.038 -26.195 1.00 88.31 83 ASN A C 1
ATOM 618 O O . ASN A 1 83 ? -4.262 -19.913 -25.337 1.00 88.31 83 ASN A O 1
ATOM 622 N N . ARG A 1 84 ? -3.777 -17.832 -26.029 1.00 82.75 84 ARG A N 1
ATOM 623 C CA . ARG A 1 84 ? -3.009 -17.428 -24.842 1.00 82.75 84 ARG A CA 1
ATOM 624 C C . ARG A 1 84 ? -3.818 -16.592 -23.857 1.00 82.75 84 ARG A C 1
ATOM 626 O O . ARG A 1 84 ? -3.326 -16.328 -22.766 1.00 82.75 84 ARG A O 1
ATOM 633 N N . TYR A 1 85 ? -5.036 -16.178 -24.209 1.00 89.25 85 TYR A N 1
ATOM 634 C CA . TYR A 1 85 ? -5.858 -15.286 -23.387 1.00 89.25 85 TYR A CA 1
ATOM 635 C C . TYR A 1 85 ? -6.141 -15.866 -21.996 1.00 89.25 85 TYR A C 1
ATOM 637 O O . TYR A 1 85 ? -5.856 -15.212 -20.995 1.00 89.25 85 TYR A O 1
ATOM 645 N N . GLY A 1 86 ? -6.629 -17.110 -21.927 1.00 88.88 86 GLY A N 1
ATOM 646 C CA . GLY A 1 86 ? -6.957 -17.759 -20.653 1.00 88.88 86 GLY A CA 1
ATOM 647 C C . GLY A 1 86 ? -5.737 -17.913 -19.743 1.00 88.88 86 GLY A C 1
ATOM 648 O O . GLY A 1 86 ? -5.785 -17.529 -18.578 1.00 88.88 86 GLY A O 1
ATOM 649 N N . GLN A 1 87 ? -4.617 -18.386 -20.298 1.00 85.06 87 GLN A N 1
ATOM 650 C CA . GLN A 1 87 ? -3.359 -18.514 -19.559 1.00 85.06 87 GLN A CA 1
ATOM 651 C C . GLN A 1 87 ? -2.835 -17.150 -19.082 1.00 85.06 87 GLN A C 1
ATOM 653 O O . GLN A 1 87 ? -2.401 -17.025 -17.941 1.00 85.06 87 GLN A O 1
ATOM 658 N N . ARG A 1 88 ? -2.910 -16.110 -19.923 1.00 83.44 88 ARG A N 1
ATOM 659 C CA . ARG A 1 88 ? -2.474 -14.750 -19.568 1.00 83.44 88 ARG A CA 1
ATOM 660 C C . ARG A 1 88 ? -3.326 -14.148 -18.455 1.00 83.44 88 ARG A C 1
ATOM 662 O O . ARG A 1 88 ? -2.775 -13.571 -17.525 1.00 83.44 88 ARG A O 1
ATOM 669 N N . LEU A 1 89 ? -4.648 -14.314 -18.514 1.00 87.94 89 LEU A N 1
ATOM 670 C CA . LEU A 1 89 ? -5.533 -13.856 -17.443 1.00 87.94 89 LEU A CA 1
ATOM 671 C C . LEU A 1 89 ? -5.274 -14.575 -16.121 1.00 87.94 89 LEU A C 1
ATOM 673 O O . LEU A 1 89 ? -5.366 -13.944 -15.076 1.00 87.94 89 LEU A O 1
ATOM 677 N N . GLN A 1 90 ? -4.934 -15.864 -16.158 1.00 87.38 90 GLN A N 1
ATOM 678 C CA . GLN A 1 90 ? -4.600 -16.622 -14.951 1.00 87.38 90 GLN A CA 1
ATOM 679 C C . GLN A 1 90 ? -3.278 -16.171 -14.317 1.00 87.38 90 GLN A C 1
ATOM 681 O O . GLN A 1 90 ? -3.157 -16.223 -13.103 1.00 87.38 90 GLN A O 1
ATOM 686 N N . GLN A 1 91 ? -2.317 -15.689 -15.110 1.00 83.44 91 GLN A N 1
ATOM 687 C CA . GLN A 1 91 ? -1.005 -15.238 -14.623 1.00 83.44 91 GLN A CA 1
ATOM 688 C C . GLN A 1 91 ? -0.997 -13.802 -14.075 1.00 83.44 91 GLN A C 1
ATOM 690 O O . GLN A 1 91 ? -0.086 -13.428 -13.341 1.00 83.44 91 GLN A O 1
ATOM 695 N N . LEU A 1 92 ? -1.977 -12.970 -14.445 1.00 84.81 92 LEU A N 1
ATOM 696 C CA . LEU A 1 92 ? -2.029 -11.565 -14.027 1.00 84.81 92 LEU A CA 1
ATOM 697 C C . LEU A 1 92 ? -2.220 -11.367 -12.512 1.00 84.81 92 LEU A C 1
ATOM 699 O O . LEU A 1 92 ? -1.514 -10.527 -11.957 1.00 84.81 92 LEU A O 1
ATOM 703 N N . PRO A 1 93 ? -3.118 -12.100 -11.826 1.00 86.19 93 PRO A N 1
ATOM 704 C CA . PRO A 1 93 ? -3.281 -11.987 -10.377 1.00 86.19 93 PRO A CA 1
ATOM 705 C C . PRO A 1 93 ? -2.043 -12.414 -9.583 1.00 86.19 93 PRO A C 1
ATOM 707 O O . PRO A 1 93 ? -1.811 -11.889 -8.498 1.00 86.19 93 PRO A O 1
ATOM 710 N N . ASP A 1 94 ? -1.242 -13.332 -10.131 1.00 85.00 94 ASP A N 1
ATOM 711 C CA . ASP A 1 94 ? 0.001 -13.804 -9.507 1.00 85.00 94 ASP A CA 1
ATOM 712 C C . ASP A 1 94 ? 1.143 -12.777 -9.627 1.00 85.00 94 ASP A C 1
ATOM 714 O O . ASP A 1 94 ? 2.197 -12.919 -9.000 1.00 85.00 94 ASP A O 1
ATOM 718 N N . ALA A 1 95 ? 0.955 -11.726 -10.431 1.00 84.69 95 ALA A N 1
ATOM 719 C CA . ALA A 1 95 ? 1.931 -10.665 -10.591 1.00 84.69 95 ALA A CA 1
ATOM 720 C C . ALA A 1 95 ? 2.063 -9.842 -9.305 1.00 84.69 95 ALA A C 1
ATOM 722 O O . ALA A 1 95 ? 1.089 -9.318 -8.764 1.00 84.69 95 ALA A O 1
ATOM 723 N N . SER A 1 96 ? 3.301 -9.655 -8.847 1.00 86.56 96 SER A N 1
ATOM 724 C CA . SER A 1 96 ? 3.568 -8.798 -7.695 1.00 86.56 96 SER A CA 1
ATOM 725 C C . SER A 1 96 ? 3.199 -7.340 -8.009 1.00 86.56 96 SER A C 1
ATOM 727 O O . SER A 1 96 ? 3.756 -6.770 -8.953 1.00 86.56 96 SER A O 1
ATOM 729 N N . PRO A 1 97 ? 2.367 -6.669 -7.189 1.00 88.75 97 PRO A N 1
ATOM 730 C CA . PRO A 1 97 ? 2.088 -5.240 -7.349 1.00 88.75 97 PRO A CA 1
ATOM 731 C C . PRO A 1 97 ? 3.326 -4.362 -7.094 1.00 88.75 97 PRO A C 1
ATOM 733 O O . PRO A 1 97 ? 3.329 -3.184 -7.438 1.00 88.75 97 PRO A O 1
ATOM 736 N N . LEU A 1 98 ? 4.400 -4.923 -6.519 1.00 90.56 98 LEU A N 1
ATOM 737 C CA . LEU A 1 98 ? 5.680 -4.233 -6.357 1.00 90.56 98 LEU A CA 1
ATOM 738 C C . LEU A 1 98 ? 6.573 -4.266 -7.598 1.00 90.56 98 LEU A C 1
ATOM 740 O O . LEU A 1 98 ? 7.562 -3.535 -7.623 1.00 90.56 98 LEU A O 1
ATOM 744 N N . GLN A 1 99 ? 6.278 -5.096 -8.602 1.00 87.38 99 GLN A N 1
ATOM 745 C CA . GLN A 1 99 ? 7.216 -5.396 -9.689 1.00 87.38 99 GLN A CA 1
ATOM 746 C C . GLN A 1 99 ? 7.754 -4.135 -10.385 1.00 87.38 99 GLN A C 1
ATOM 748 O O . GLN A 1 99 ? 8.946 -4.043 -10.680 1.00 87.38 99 GLN A O 1
ATOM 753 N N . THR A 1 100 ? 6.905 -3.130 -10.607 1.00 88.00 100 THR A N 1
ATOM 754 C CA . THR A 1 100 ? 7.310 -1.849 -11.206 1.00 88.00 100 THR A CA 1
ATOM 755 C C . THR A 1 100 ? 8.294 -1.083 -10.319 1.00 88.00 100 THR A C 1
ATOM 757 O O . THR A 1 100 ? 9.284 -0.546 -10.811 1.00 88.00 100 THR A O 1
ATOM 760 N N . LEU A 1 101 ? 8.068 -1.067 -9.003 1.00 91.31 101 LEU A N 1
ATOM 761 C CA . LEU A 1 101 ? 8.962 -0.406 -8.052 1.00 91.31 101 LEU A CA 1
ATOM 762 C C . LEU A 1 101 ? 10.291 -1.161 -7.907 1.00 91.31 101 LEU A C 1
ATOM 764 O O . LEU A 1 101 ? 11.351 -0.539 -7.863 1.00 91.31 101 LEU A O 1
ATOM 768 N N . GLU A 1 102 ? 10.252 -2.494 -7.898 1.00 90.50 102 GLU A N 1
ATOM 769 C CA . GLU A 1 102 ? 11.445 -3.353 -7.891 1.00 90.50 102 GLU A CA 1
ATOM 770 C C . GLU A 1 102 ? 12.275 -3.182 -9.167 1.00 90.50 102 GLU A C 1
ATOM 772 O O . GLU A 1 102 ? 13.504 -3.129 -9.108 1.00 90.50 102 GLU A O 1
ATOM 777 N N . THR A 1 103 ? 11.611 -3.015 -10.313 1.00 89.75 103 THR A N 1
ATOM 778 C CA . THR A 1 103 ? 12.269 -2.669 -11.580 1.00 89.75 103 THR A CA 1
ATOM 779 C C . THR A 1 103 ? 12.994 -1.329 -11.460 1.00 89.75 103 THR A C 1
ATOM 781 O O . THR A 1 103 ? 14.134 -1.216 -11.900 1.00 89.75 103 THR A O 1
ATOM 784 N N . GLY A 1 104 ? 12.395 -0.338 -10.790 1.00 90.75 104 GLY A N 1
ATOM 785 C CA . GLY A 1 104 ? 13.049 0.939 -10.484 1.00 90.75 104 GLY A CA 1
ATOM 786 C C . GLY A 1 104 ? 14.351 0.774 -9.689 1.00 90.75 104 GLY A C 1
ATOM 787 O O . GLY A 1 104 ? 15.359 1.390 -10.032 1.00 90.75 104 GLY A O 1
ATOM 788 N N . ILE A 1 105 ? 14.378 -0.120 -8.694 1.00 91.12 105 ILE A N 1
ATOM 789 C CA . ILE A 1 105 ? 15.605 -0.439 -7.940 1.00 91.12 105 ILE A CA 1
ATOM 790 C C . ILE A 1 105 ? 16.677 -1.047 -8.854 1.00 91.12 105 ILE A C 1
ATOM 792 O O . ILE A 1 105 ? 17.837 -0.636 -8.803 1.00 91.12 105 ILE A O 1
ATOM 796 N N . GLN A 1 106 ? 16.304 -1.983 -9.731 1.00 90.38 106 GLN A N 1
ATOM 797 C CA . GLN A 1 106 ? 17.241 -2.570 -10.699 1.00 90.38 106 GLN A CA 1
ATOM 798 C C . GLN A 1 106 ? 17.775 -1.521 -11.681 1.00 90.38 106 GLN A C 1
ATOM 800 O O . GLN A 1 106 ? 18.967 -1.507 -11.987 1.00 90.38 106 GLN A O 1
ATOM 805 N N . MET A 1 107 ? 16.917 -0.610 -12.150 1.00 90.62 107 MET A N 1
ATOM 806 C CA . MET A 1 107 ? 17.322 0.495 -13.021 1.00 90.62 107 MET A CA 1
ATOM 807 C C . MET A 1 107 ? 18.366 1.381 -12.344 1.00 90.62 107 MET A C 1
ATOM 809 O O . MET A 1 107 ? 19.365 1.719 -12.976 1.00 90.62 107 MET A O 1
ATOM 813 N N . MET A 1 108 ? 18.175 1.712 -11.064 1.00 92.19 108 MET A N 1
ATOM 814 C CA . MET A 1 108 ? 19.153 2.488 -10.301 1.00 92.19 108 MET A CA 1
ATOM 815 C C . MET A 1 108 ? 20.494 1.761 -10.188 1.00 92.19 108 MET A C 1
ATOM 817 O O . MET A 1 108 ? 21.524 2.373 -10.449 1.00 92.19 108 MET A O 1
ATOM 821 N N . GLN A 1 109 ? 20.491 0.465 -9.862 1.00 90.94 109 GLN A N 1
ATOM 822 C CA . GLN A 1 109 ? 21.716 -0.339 -9.748 1.00 90.94 109 GLN A CA 1
ATOM 823 C C . GLN A 1 109 ? 22.484 -0.410 -11.073 1.00 90.94 109 GLN A C 1
ATOM 825 O O . GLN A 1 109 ? 23.703 -0.239 -11.111 1.00 90.94 109 GLN A O 1
ATOM 830 N N . ILE A 1 110 ? 21.772 -0.626 -12.182 1.00 92.19 110 ILE A N 1
ATOM 831 C CA . ILE A 1 110 ? 22.380 -0.636 -13.516 1.00 92.19 110 ILE A CA 1
ATOM 832 C C . ILE A 1 110 ? 22.942 0.750 -13.847 1.00 92.19 110 ILE A C 1
ATOM 834 O O . ILE A 1 110 ? 24.066 0.846 -14.341 1.00 92.19 110 ILE A O 1
ATOM 838 N N . ALA A 1 111 ? 22.192 1.816 -13.570 1.00 93.12 111 ALA A N 1
ATOM 839 C CA . ALA A 1 111 ? 22.621 3.178 -13.856 1.00 93.12 111 ALA A CA 1
ATOM 840 C C . ALA A 1 111 ? 23.858 3.580 -13.035 1.00 93.12 111 ALA A C 1
ATOM 842 O O . ALA A 1 111 ? 24.775 4.171 -13.598 1.00 93.12 111 ALA A O 1
ATOM 843 N N . ASP A 1 112 ? 23.913 3.194 -11.761 1.00 93.06 112 ASP A N 1
ATOM 844 C CA . ASP A 1 112 ? 25.060 3.401 -10.870 1.00 93.06 112 ASP A CA 1
ATOM 845 C C . ASP A 1 112 ? 26.310 2.669 -11.385 1.00 93.06 112 ASP A C 1
ATOM 847 O O . ASP A 1 112 ? 27.377 3.261 -11.518 1.00 93.06 112 ASP A O 1
ATOM 851 N N . SER A 1 113 ? 26.159 1.412 -11.819 1.00 94.12 113 SER A N 1
ATOM 852 C CA . SER A 1 113 ? 27.276 0.634 -12.378 1.00 94.12 113 SER A CA 1
ATOM 853 C C . SER A 1 113 ? 27.802 1.170 -13.716 1.00 94.12 113 SER A C 1
ATOM 855 O O . SER A 1 113 ? 28.979 1.003 -14.036 1.00 94.12 113 SER A O 1
ATOM 857 N N . ARG A 1 114 ? 26.932 1.783 -14.530 1.00 95.94 114 ARG A N 1
ATOM 858 C CA . ARG A 1 114 ? 27.248 2.179 -15.910 1.00 95.94 114 ARG A CA 1
ATOM 859 C C . ARG A 1 114 ? 27.649 3.645 -16.038 1.00 95.94 114 ARG A C 1
ATOM 861 O O . ARG A 1 114 ? 28.424 3.976 -16.935 1.00 95.94 114 ARG A O 1
ATOM 868 N N . TRP A 1 115 ? 27.121 4.506 -15.173 1.00 96.12 115 TRP A N 1
ATOM 869 C CA . TRP A 1 115 ? 27.341 5.952 -15.193 1.00 96.12 115 TRP A CA 1
ATOM 870 C C . TRP A 1 115 ? 27.531 6.527 -13.776 1.00 96.12 115 TRP A C 1
ATOM 872 O O . TRP A 1 115 ? 26.793 7.439 -13.399 1.00 96.12 115 TRP A O 1
ATOM 882 N N . PRO A 1 116 ? 28.525 6.049 -13.002 1.00 93.06 116 PRO A N 1
ATOM 883 C CA . PRO A 1 116 ? 28.684 6.426 -11.592 1.00 93.06 116 PRO A CA 1
ATOM 884 C C . PRO A 1 116 ? 28.944 7.929 -11.383 1.00 93.06 116 PRO A C 1
ATOM 886 O O . PRO A 1 116 ? 28.485 8.525 -10.412 1.00 93.06 116 PRO A O 1
ATOM 889 N N . GLU A 1 117 ? 29.648 8.573 -12.317 1.00 95.06 117 GLU A N 1
ATOM 890 C CA . GLU A 1 117 ? 30.014 9.996 -12.234 1.00 95.06 117 GLU A CA 1
ATOM 891 C C . GLU A 1 117 ? 28.995 10.932 -12.913 1.00 95.06 117 GLU A C 1
ATOM 893 O O . GLU A 1 117 ? 29.206 12.142 -13.004 1.00 95.06 117 GLU A O 1
ATOM 898 N N . SER A 1 118 ? 27.878 10.398 -13.419 1.00 96.56 118 SER A N 1
ATOM 899 C CA . SER A 1 118 ? 26.879 11.208 -14.119 1.00 96.56 118 SER A CA 1
ATOM 900 C C . SER A 1 118 ? 25.981 11.961 -13.141 1.00 96.56 118 SER A C 1
ATOM 902 O O . SER A 1 118 ? 25.133 11.374 -12.468 1.00 96.56 118 SER A O 1
ATOM 904 N N . LEU A 1 119 ? 26.077 13.293 -13.146 1.00 95.88 119 LEU A N 1
ATOM 905 C CA . LEU A 1 119 ? 25.206 14.153 -12.339 1.00 95.88 119 LEU A CA 1
ATOM 906 C C . LEU A 1 119 ? 23.714 13.930 -12.651 1.00 95.88 119 LEU A C 1
ATOM 908 O O . LEU A 1 119 ? 22.880 13.952 -11.747 1.00 95.88 119 LEU A O 1
ATOM 912 N N . GLN A 1 120 ? 23.368 13.673 -13.918 1.00 95.38 120 GLN A N 1
ATOM 913 C CA . GLN A 1 120 ? 21.985 13.422 -14.331 1.00 95.38 120 GLN A CA 1
ATOM 914 C C . GLN A 1 120 ? 21.427 12.139 -13.698 1.00 95.38 120 GLN A C 1
ATOM 916 O O . GLN A 1 120 ? 20.281 12.119 -13.246 1.00 95.38 120 GLN A O 1
ATOM 921 N N . GLN A 1 121 ? 22.236 11.077 -13.643 1.00 94.94 121 GLN A N 1
ATOM 922 C CA . GLN A 1 121 ? 21.850 9.814 -13.013 1.00 94.94 121 GLN A CA 1
ATOM 923 C C . GLN A 1 121 ? 21.667 9.994 -11.504 1.00 94.94 121 GLN A C 1
ATOM 925 O O . GLN A 1 121 ? 20.650 9.554 -10.961 1.00 94.94 121 GLN A O 1
ATOM 930 N N . GLN A 1 122 ? 22.600 10.682 -10.843 1.00 94.62 122 GLN A N 1
ATOM 931 C CA . GLN A 1 122 ? 22.550 10.901 -9.397 1.00 94.62 122 GLN A CA 1
ATOM 932 C C . GLN A 1 122 ? 21.312 11.716 -9.001 1.00 94.62 122 GLN A C 1
ATOM 934 O O . GLN A 1 122 ? 20.600 11.348 -8.067 1.00 94.62 122 GLN A O 1
ATOM 939 N N . GLN A 1 123 ? 20.994 12.776 -9.752 1.00 96.62 123 GLN A N 1
ATOM 940 C CA . GLN A 1 123 ? 19.801 13.594 -9.515 1.00 96.62 123 GLN A CA 1
ATOM 941 C C . GLN A 1 123 ? 18.501 12.808 -9.713 1.00 96.62 123 GLN A C 1
ATOM 943 O O . GLN A 1 123 ? 17.623 12.867 -8.852 1.00 96.62 123 GLN A O 1
ATOM 948 N N . ALA A 1 124 ? 18.374 12.047 -10.806 1.00 95.19 124 ALA A N 1
ATOM 949 C CA . ALA A 1 124 ? 17.185 11.230 -11.058 1.00 95.19 124 ALA A CA 1
ATOM 950 C C . ALA A 1 124 ? 16.984 10.163 -9.964 1.00 95.19 124 ALA A C 1
ATOM 952 O O . ALA A 1 124 ? 15.873 9.962 -9.474 1.00 95.19 124 ALA A O 1
ATOM 953 N N . THR A 1 125 ? 18.078 9.534 -9.531 1.00 94.88 125 THR A N 1
ATOM 954 C CA . THR A 1 125 ? 18.095 8.536 -8.452 1.00 94.88 125 THR A CA 1
ATOM 955 C C . THR A 1 125 ? 17.687 9.154 -7.112 1.00 94.88 125 THR A C 1
ATOM 957 O O . THR A 1 125 ? 16.860 8.590 -6.394 1.00 94.88 125 THR A O 1
ATOM 960 N N . ALA A 1 126 ? 18.211 10.339 -6.785 1.00 95.62 126 ALA A N 1
ATOM 961 C CA . ALA A 1 126 ? 17.857 11.061 -5.565 1.00 95.62 126 ALA A CA 1
ATOM 962 C C . ALA A 1 126 ? 16.371 11.457 -5.541 1.00 95.62 126 ALA A C 1
ATOM 964 O O . ALA A 1 126 ? 15.693 11.225 -4.542 1.00 95.62 126 ALA A O 1
ATOM 965 N N . GLN A 1 127 ? 15.842 11.988 -6.649 1.00 96.50 127 GLN A N 1
ATOM 966 C CA . GLN A 1 127 ? 14.423 12.351 -6.765 1.00 96.50 127 GLN A CA 1
ATOM 967 C C . GLN A 1 127 ? 13.500 11.138 -6.614 1.00 96.50 127 GLN A C 1
ATOM 969 O O . GLN A 1 127 ? 12.469 11.215 -5.940 1.00 96.50 127 GLN A O 1
ATOM 974 N N . TRP A 1 128 ? 13.871 10.008 -7.218 1.00 94.94 128 TRP A N 1
ATOM 975 C CA . TRP A 1 128 ? 13.121 8.764 -7.085 1.00 94.94 128 TRP A CA 1
ATOM 976 C C . TRP A 1 128 ? 13.103 8.257 -5.638 1.00 94.94 128 TRP A C 1
ATOM 978 O O . TRP A 1 128 ? 12.033 7.975 -5.096 1.00 94.94 128 TRP A O 1
ATOM 988 N N . ASN A 1 129 ? 14.265 8.215 -4.980 1.00 94.94 129 ASN A N 1
ATOM 989 C CA . ASN A 1 129 ? 14.371 7.803 -3.579 1.00 94.94 129 ASN A CA 1
ATOM 990 C C . ASN A 1 129 ? 13.567 8.712 -2.645 1.00 94.94 129 ASN A C 1
ATOM 992 O O . ASN A 1 129 ? 12.853 8.215 -1.773 1.00 94.94 129 ASN A O 1
ATOM 996 N N . GLU A 1 130 ? 13.640 10.027 -2.847 1.00 96.06 130 GLU A N 1
ATOM 997 C CA . GLU A 1 130 ? 12.871 10.988 -2.056 1.00 96.06 130 GLU A CA 1
ATOM 998 C C . GLU A 1 130 ? 11.364 10.804 -2.262 1.00 96.06 130 GLU A C 1
ATOM 1000 O O . GLU A 1 130 ? 10.593 10.811 -1.302 1.00 96.06 130 GLU A O 1
ATOM 1005 N N . THR A 1 131 ? 10.941 10.532 -3.499 1.00 95.81 131 THR A N 1
ATOM 1006 C CA . THR A 1 131 ? 9.544 10.215 -3.814 1.00 95.81 131 THR A CA 1
ATOM 1007 C C . THR A 1 131 ? 9.077 8.964 -3.068 1.00 95.81 131 THR A C 1
ATOM 1009 O O . THR A 1 131 ? 8.019 8.992 -2.435 1.00 95.81 131 THR A O 1
ATOM 1012 N N . LEU A 1 132 ? 9.859 7.877 -3.091 1.00 95.19 132 LEU A N 1
ATOM 1013 C CA . LEU A 1 132 ? 9.535 6.646 -2.359 1.00 95.19 132 LEU A CA 1
ATOM 1014 C C . LEU A 1 132 ? 9.455 6.888 -0.850 1.00 95.19 132 LEU A C 1
ATOM 1016 O O . LEU A 1 132 ? 8.517 6.423 -0.198 1.00 95.19 132 LEU A O 1
ATOM 1020 N N . LYS A 1 133 ? 10.411 7.640 -0.299 1.00 95.06 133 LYS A N 1
ATOM 1021 C CA . LYS A 1 133 ? 10.461 7.972 1.125 1.00 95.06 133 LYS A CA 1
ATOM 1022 C C . LYS A 1 133 ? 9.255 8.808 1.546 1.00 95.06 133 LYS A C 1
ATOM 1024 O O . LYS A 1 133 ? 8.568 8.433 2.494 1.00 95.06 133 LYS A O 1
ATOM 1029 N N . THR A 1 134 ? 8.958 9.878 0.813 1.00 96.12 134 THR A N 1
ATOM 1030 C CA . THR A 1 134 ? 7.806 10.753 1.067 1.00 96.12 134 THR A CA 1
ATOM 1031 C C . THR A 1 134 ? 6.495 9.966 0.997 1.00 96.12 134 THR A C 1
ATOM 1033 O O . THR A 1 134 ? 5.670 10.048 1.908 1.00 96.12 134 THR A O 1
ATOM 1036 N N . ARG A 1 135 ? 6.304 9.130 -0.035 1.00 95.44 135 ARG A N 1
ATOM 1037 C CA . ARG A 1 135 ? 5.120 8.257 -0.154 1.00 95.44 135 ARG A CA 1
ATOM 1038 C C . ARG A 1 135 ? 4.996 7.302 1.031 1.00 95.44 135 ARG A C 1
ATOM 1040 O O . ARG A 1 135 ? 3.922 7.190 1.619 1.00 95.44 135 ARG A O 1
ATOM 1047 N N . ALA A 1 136 ? 6.092 6.649 1.412 1.00 94.56 136 ALA A N 1
ATOM 1048 C CA . ALA A 1 136 ? 6.111 5.715 2.531 1.00 94.56 136 ALA A CA 1
ATOM 1049 C C . ALA A 1 136 ? 5.821 6.391 3.881 1.00 94.56 136 ALA A C 1
ATOM 1051 O O . ALA A 1 136 ? 5.143 5.801 4.722 1.00 94.56 136 ALA A O 1
ATOM 1052 N N . GLN A 1 137 ? 6.308 7.617 4.090 1.00 92.19 137 GLN A N 1
ATOM 1053 C CA . GLN A 1 137 ? 6.040 8.414 5.292 1.00 92.19 137 GLN A CA 1
ATOM 1054 C C . GLN A 1 137 ? 4.585 8.891 5.362 1.00 92.19 137 GLN A C 1
ATOM 1056 O O . GLN A 1 137 ? 3.999 8.898 6.441 1.00 92.19 137 GLN A O 1
ATOM 1061 N N . ASN A 1 138 ? 3.988 9.228 4.217 1.00 90.25 138 ASN A N 1
ATOM 1062 C CA . ASN A 1 138 ? 2.584 9.638 4.120 1.00 90.25 138 ASN A CA 1
ATOM 1063 C C . ASN A 1 138 ? 1.597 8.454 4.205 1.00 90.25 138 ASN A C 1
ATOM 1065 O O . ASN A 1 138 ? 0.382 8.656 4.329 1.00 90.25 138 ASN A O 1
ATOM 1069 N N . SER A 1 139 ? 2.093 7.213 4.150 1.00 90.94 139 SER A N 1
ATOM 1070 C CA . SER A 1 139 ? 1.292 6.019 4.415 1.00 90.94 139 SER A CA 1
ATOM 1071 C C . SER A 1 139 ? 0.926 5.948 5.903 1.00 90.94 139 SER A C 1
ATOM 1073 O O . SER A 1 139 ? 1.835 5.934 6.737 1.00 90.94 139 SER A O 1
ATOM 1075 N N . PRO A 1 140 ? -0.364 5.792 6.264 1.00 88.31 140 PRO A N 1
ATOM 1076 C CA . PRO A 1 140 ? -0.767 5.615 7.656 1.00 88.31 140 PRO A CA 1
ATOM 1077 C C . PRO A 1 140 ? -0.050 4.429 8.296 1.00 88.31 140 PRO A C 1
ATOM 1079 O O . PRO A 1 140 ? 0.184 3.398 7.647 1.00 88.31 140 PRO A O 1
ATOM 1082 N N . GLN A 1 141 ? 0.298 4.562 9.573 1.00 87.19 141 GLN A N 1
ATOM 1083 C CA . GLN A 1 141 ? 0.959 3.486 10.311 1.00 87.19 141 GLN A CA 1
ATOM 1084 C C . GLN A 1 141 ? -0.027 2.526 10.975 1.00 87.19 141 GLN A C 1
ATOM 1086 O O . GLN A 1 141 ? 0.393 1.449 11.398 1.00 87.19 141 GLN A O 1
ATOM 1091 N N . MET A 1 142 ? -1.313 2.887 11.006 1.00 91.25 142 MET A N 1
ATOM 1092 C CA . MET A 1 142 ? -2.413 2.170 11.658 1.00 91.25 142 MET A CA 1
ATOM 1093 C C . MET A 1 142 ? -2.137 1.895 13.140 1.00 91.25 142 MET A C 1
ATOM 1095 O O . MET A 1 142 ? -2.636 0.924 13.715 1.00 91.25 142 MET A O 1
ATOM 1099 N N . LYS A 1 143 ? -1.343 2.766 13.777 1.00 90.38 143 LYS A N 1
ATOM 1100 C CA . LYS A 1 143 ? -0.961 2.632 15.191 1.00 90.38 143 LYS A CA 1
ATOM 1101 C C . LYS A 1 143 ? -2.172 2.813 16.095 1.00 90.38 143 LYS A C 1
ATOM 1103 O O . LYS A 1 143 ? -2.362 2.020 17.011 1.00 90.38 143 LYS A O 1
ATOM 1108 N N . GLY A 1 144 ? -3.018 3.800 15.790 1.00 90.94 144 GLY A N 1
ATOM 1109 C CA . GLY A 1 144 ? -4.269 4.016 16.513 1.00 90.94 144 GLY A CA 1
ATOM 1110 C C . GLY A 1 144 ? -5.177 2.788 16.442 1.00 90.94 144 GLY A C 1
ATOM 1111 O O . GLY A 1 144 ? -5.652 2.306 17.462 1.00 90.94 144 GLY A O 1
ATOM 1112 N N . TRP A 1 145 ? -5.324 2.192 15.258 1.00 91.19 145 TRP A N 1
ATOM 1113 C CA . TRP A 1 145 ? -6.126 0.981 15.085 1.00 91.19 145 TRP A CA 1
ATOM 1114 C C . TRP A 1 145 ? -5.611 -0.205 15.915 1.00 91.19 145 TRP A C 1
ATOM 1116 O O . TRP A 1 145 ? -6.394 -0.890 16.578 1.00 91.19 145 TRP A O 1
ATOM 1126 N N . GLN A 1 146 ? -4.294 -0.439 15.917 1.00 91.81 146 GLN A N 1
ATOM 1127 C CA . GLN A 1 146 ? -3.685 -1.488 16.740 1.00 91.81 146 GLN A CA 1
ATOM 1128 C C . GLN A 1 146 ? -3.882 -1.216 18.234 1.00 91.81 146 GLN A C 1
ATOM 1130 O O . GLN A 1 146 ? -4.277 -2.128 18.964 1.00 91.81 146 GLN A O 1
ATOM 1135 N N . GLN A 1 147 ? -3.667 0.029 18.666 1.00 93.56 147 GLN A N 1
ATOM 1136 C CA . GLN A 1 147 ? -3.860 0.446 20.051 1.00 93.56 147 GLN A CA 1
ATOM 1137 C C . GLN A 1 147 ? -5.310 0.241 20.491 1.00 93.56 147 GLN A C 1
ATOM 1139 O O . GLN A 1 147 ? -5.549 -0.418 21.495 1.00 93.56 147 GLN A O 1
ATOM 1144 N N . THR A 1 148 ? -6.291 0.693 19.704 1.00 95.12 148 THR A N 1
ATOM 1145 C CA . THR A 1 148 ? -7.709 0.508 20.035 1.00 95.12 148 THR A CA 1
ATOM 1146 C C . THR A 1 148 ? -8.071 -0.966 20.188 1.00 95.12 148 THR A C 1
ATOM 1148 O O . THR A 1 148 ? -8.818 -1.321 21.096 1.00 95.12 148 THR A O 1
ATOM 1151 N N . ARG A 1 149 ? -7.533 -1.858 19.345 1.00 94.44 149 ARG A N 1
ATOM 1152 C CA . ARG A 1 149 ? -7.773 -3.302 19.503 1.00 94.44 149 ARG A CA 1
ATOM 1153 C C . ARG A 1 149 ? -7.204 -3.853 20.807 1.00 94.44 149 ARG A C 1
ATOM 1155 O O . ARG A 1 149 ? -7.837 -4.718 21.410 1.00 94.44 149 ARG A O 1
ATOM 1162 N N . GLN A 1 150 ? -6.029 -3.386 21.221 1.00 95.75 150 GLN A N 1
ATOM 1163 C CA . GLN A 1 150 ? -5.421 -3.780 22.491 1.00 95.75 150 GLN A CA 1
ATOM 1164 C C . GLN A 1 150 ? -6.220 -3.227 23.676 1.00 95.75 150 GLN A C 1
ATOM 1166 O O . GLN A 1 150 ? -6.580 -3.994 24.566 1.00 95.75 150 GLN A O 1
ATOM 1171 N N . ASP A 1 151 ? -6.585 -1.946 23.637 1.00 95.56 151 ASP A N 1
ATOM 1172 C CA . ASP A 1 151 ? -7.358 -1.274 24.687 1.00 95.56 151 ASP A CA 1
ATOM 1173 C C . ASP A 1 151 ? -8.731 -1.920 24.886 1.00 95.56 151 ASP A C 1
ATOM 1175 O O . ASP A 1 151 ? -9.135 -2.198 26.013 1.00 95.56 151 ASP A O 1
ATOM 1179 N N . LEU A 1 152 ? -9.443 -2.217 23.794 1.00 96.94 152 LEU A N 1
ATOM 1180 C CA . LEU A 1 152 ? -10.742 -2.889 23.862 1.00 96.94 152 LEU A CA 1
ATOM 1181 C C . LEU A 1 152 ? -10.622 -4.315 24.401 1.00 96.94 152 LEU A C 1
ATOM 1183 O O . LEU A 1 152 ? -11.516 -4.777 25.109 1.00 96.94 152 LEU A O 1
ATOM 1187 N N . ARG A 1 153 ? -9.521 -5.014 24.100 1.00 96.88 153 ARG A N 1
ATOM 1188 C CA . ARG A 1 153 ? -9.271 -6.346 24.655 1.00 96.88 153 ARG A CA 1
ATOM 1189 C C . ARG A 1 153 ? -8.979 -6.287 26.151 1.00 96.88 153 ARG A C 1
ATOM 1191 O O . ARG A 1 153 ? -9.597 -7.035 26.901 1.00 96.88 153 ARG A O 1
ATOM 1198 N N . ALA A 1 154 ? -8.124 -5.365 26.584 1.00 96.50 154 ALA A N 1
ATOM 1199 C CA . ALA A 1 154 ? -7.862 -5.132 28.001 1.00 96.50 154 ALA A CA 1
ATOM 1200 C C . ALA A 1 154 ? -9.145 -4.724 28.746 1.00 96.50 154 ALA A C 1
ATOM 1202 O O . ALA A 1 154 ? -9.423 -5.216 29.837 1.00 96.50 154 ALA A O 1
ATOM 1203 N N . PHE A 1 155 ? -9.982 -3.883 28.134 1.00 97.06 155 PHE A N 1
ATOM 1204 C CA . PHE A 1 155 ? -11.284 -3.528 28.690 1.00 97.06 155 PHE A CA 1
ATOM 1205 C C . PHE A 1 155 ? -12.211 -4.745 28.816 1.00 97.06 155 PHE A C 1
ATOM 1207 O O . PHE A 1 155 ? -12.839 -4.914 29.857 1.00 97.06 155 PHE A O 1
ATOM 1214 N N . ALA A 1 156 ? -12.264 -5.627 27.814 1.00 96.00 156 ALA A N 1
ATOM 1215 C CA . ALA A 1 156 ? -13.043 -6.864 27.893 1.00 96.00 156 ALA A CA 1
ATOM 1216 C C . ALA A 1 156 ? -12.551 -7.805 29.011 1.00 96.00 156 ALA A C 1
ATOM 1218 O O . ALA A 1 156 ? -13.363 -8.418 29.700 1.00 96.00 156 ALA A O 1
ATOM 1219 N N . GLU A 1 157 ? -11.242 -7.889 29.242 1.00 96.75 157 GLU A N 1
ATOM 1220 C CA . GLU A 1 157 ? -10.674 -8.654 30.362 1.00 96.75 157 GLU A CA 1
ATOM 1221 C C . GLU A 1 157 ? -11.070 -8.048 31.720 1.00 96.75 157 GLU A C 1
ATOM 1223 O O . GLU A 1 157 ? -11.471 -8.776 32.632 1.00 96.75 157 GLU A O 1
ATOM 1228 N N . LEU A 1 158 ? -11.066 -6.715 31.835 1.00 95.81 158 LEU A N 1
ATOM 1229 C CA . LEU A 1 158 ? -11.576 -6.015 33.018 1.00 95.81 158 LEU A CA 1
ATOM 1230 C C . LEU A 1 158 ? -13.078 -6.252 33.234 1.00 95.81 158 LEU A C 1
ATOM 1232 O O . LEU A 1 158 ? -13.504 -6.362 34.387 1.00 95.81 158 LEU A O 1
ATOM 1236 N N . LEU A 1 159 ? -13.875 -6.347 32.158 1.00 94.62 159 LEU A N 1
ATOM 1237 C CA . LEU A 1 159 ? -15.298 -6.702 32.242 1.00 94.62 159 LEU A CA 1
ATOM 1238 C C . LEU A 1 159 ? -15.483 -8.043 32.955 1.00 94.62 159 LEU A C 1
ATOM 1240 O O . LEU A 1 159 ? -16.221 -8.116 33.938 1.00 94.62 159 LEU A O 1
ATOM 1244 N N . VAL A 1 160 ? -14.745 -9.064 32.519 1.00 95.19 160 VAL A N 1
ATOM 1245 C CA . VAL A 1 160 ? -14.790 -10.406 33.116 1.00 95.19 160 VAL A CA 1
ATOM 1246 C C . VAL A 1 160 ? -14.306 -10.388 34.569 1.00 95.19 160 VAL A C 1
ATOM 1248 O O . VAL A 1 160 ? -14.936 -10.989 35.439 1.00 95.19 160 VAL A O 1
ATOM 1251 N N . GLN A 1 161 ? -13.213 -9.680 34.863 1.00 95.81 161 GLN A N 1
ATOM 1252 C CA . GLN A 1 161 ? -12.667 -9.602 36.222 1.00 95.81 161 GLN A CA 1
ATOM 1253 C C . GLN A 1 161 ? -13.670 -8.992 37.212 1.00 95.81 161 GLN A C 1
ATOM 1255 O O . GLN A 1 161 ? -13.859 -9.509 38.315 1.00 95.81 161 GLN A O 1
ATOM 1260 N N . ARG A 1 162 ? -14.317 -7.886 36.835 1.00 94.56 162 ARG A N 1
ATOM 1261 C CA . ARG A 1 162 ? -15.302 -7.213 37.692 1.00 94.56 162 ARG A CA 1
ATOM 1262 C C . ARG A 1 162 ? -16.573 -8.033 37.848 1.00 94.56 162 ARG A C 1
ATOM 1264 O O . ARG A 1 162 ? -17.090 -8.114 38.958 1.00 94.56 162 ARG A O 1
ATOM 1271 N N . GLU A 1 163 ? -17.022 -8.700 36.787 1.00 93.50 163 GLU A N 1
ATOM 1272 C CA . GLU A 1 163 ? -18.142 -9.639 36.863 1.00 93.50 163 GLU A CA 1
ATOM 1273 C C . GLU A 1 163 ? -17.863 -10.759 37.881 1.00 93.50 163 GLU A C 1
ATOM 1275 O O . GLU A 1 163 ? -18.690 -11.011 38.759 1.00 93.50 163 GLU A O 1
ATOM 1280 N N . GLN A 1 164 ? -16.670 -11.364 37.845 1.00 94.62 164 GLN A N 1
ATOM 1281 C CA . GLN A 1 164 ? -16.249 -12.375 38.826 1.00 94.62 164 GLN A CA 1
ATOM 1282 C C . GLN A 1 164 ? -16.190 -11.822 40.256 1.00 94.62 164 GLN A C 1
ATOM 1284 O O . GLN A 1 164 ? -16.591 -12.502 41.202 1.00 94.62 164 GLN A O 1
ATOM 1289 N N . ALA A 1 165 ? -15.737 -10.577 40.414 1.00 94.88 165 ALA A N 1
ATOM 1290 C CA . ALA A 1 165 ? -15.727 -9.874 41.694 1.00 94.88 165 ALA A CA 1
ATOM 1291 C C . ALA A 1 165 ? -17.128 -9.421 42.159 1.00 94.88 165 ALA A C 1
ATOM 1293 O O . ALA A 1 165 ? -17.259 -8.902 43.266 1.00 94.88 165 ALA A O 1
ATOM 1294 N N . LYS A 1 166 ? -18.178 -9.625 41.346 1.00 93.81 166 LYS A N 1
ATOM 1295 C CA . LYS A 1 166 ? -19.538 -9.085 41.548 1.00 93.81 166 LYS A CA 1
ATOM 1296 C C . LYS A 1 166 ? -19.561 -7.557 41.676 1.00 93.81 166 LYS A C 1
ATOM 1298 O O . LYS A 1 166 ? -20.443 -6.987 42.319 1.00 93.81 166 LYS A O 1
ATOM 1303 N N . GLU A 1 167 ? -18.595 -6.895 41.051 1.00 92.88 167 GLU A N 1
ATOM 1304 C CA . GLU A 1 167 ? -18.472 -5.446 40.990 1.00 92.88 167 GLU A CA 1
ATOM 1305 C C . GLU A 1 167 ? -19.007 -4.931 39.648 1.00 92.88 167 GLU A C 1
ATOM 1307 O O . GLU A 1 167 ? -18.768 -5.510 38.592 1.00 92.88 167 GLU A O 1
ATOM 1312 N N . GLY A 1 168 ? -19.735 -3.815 39.676 1.00 89.62 168 GLY A N 1
ATOM 1313 C CA . GLY A 1 168 ? -20.227 -3.160 38.464 1.00 89.62 168 GLY A CA 1
ATOM 1314 C C . GLY A 1 168 ? -19.235 -2.147 37.891 1.00 89.62 168 GLY A C 1
ATOM 1315 O O . GLY A 1 168 ? -18.321 -1.680 38.574 1.00 89.62 168 GLY A O 1
ATOM 1316 N N . PHE A 1 169 ? -19.470 -1.737 36.645 1.00 92.69 169 PHE A N 1
ATOM 1317 C CA . PHE A 1 169 ? -18.850 -0.545 36.065 1.00 92.69 169 PHE A CA 1
ATOM 1318 C C . PHE A 1 169 ? -19.793 0.645 36.122 1.00 92.69 169 PHE A C 1
ATOM 1320 O O . PHE A 1 169 ? -21.011 0.512 36.007 1.00 92.69 169 PHE A O 1
ATOM 1327 N N . THR A 1 170 ? -19.218 1.841 36.230 1.00 94.38 170 THR A N 1
ATOM 1328 C CA . THR A 1 170 ? -19.994 3.065 36.051 1.00 94.38 170 THR A CA 1
ATOM 1329 C C . THR A 1 170 ? -20.233 3.315 34.565 1.00 94.38 170 THR A C 1
ATOM 1331 O O . THR A 1 170 ? -19.355 3.101 33.727 1.00 94.38 170 THR A O 1
ATOM 1334 N N . LEU A 1 171 ? -21.406 3.859 34.233 1.00 95.56 171 LEU A N 1
ATOM 1335 C CA . LEU A 1 171 ? -21.706 4.298 32.868 1.00 95.56 171 LEU A CA 1
ATOM 1336 C C . LEU A 1 171 ? -20.691 5.342 32.367 1.00 95.56 171 LEU A C 1
ATOM 1338 O O . LEU A 1 171 ? -20.374 5.379 31.182 1.00 95.56 171 LEU A O 1
ATOM 1342 N N . SER A 1 172 ? -20.165 6.175 33.271 1.00 95.31 172 SER A N 1
ATOM 1343 C CA . SER A 1 172 ? -19.126 7.160 32.955 1.00 95.31 172 SER A CA 1
ATOM 1344 C C . SER A 1 172 ? -17.838 6.492 32.465 1.00 95.31 172 SER A C 1
ATOM 1346 O O . SER A 1 172 ? -17.290 6.896 31.445 1.00 95.31 172 SER A O 1
ATOM 1348 N N . TYR A 1 173 ? -17.397 5.419 33.129 1.00 93.88 173 TYR A N 1
ATOM 1349 C CA . TYR A 1 173 ? -16.200 4.687 32.716 1.00 93.88 173 TYR A CA 1
ATOM 1350 C C . TYR A 1 173 ? -16.358 4.059 31.327 1.00 93.88 173 TYR A C 1
ATOM 1352 O O . TYR A 1 173 ? -15.482 4.217 30.479 1.00 93.88 173 TYR A O 1
ATOM 1360 N N . ILE A 1 174 ? -17.507 3.426 31.061 1.00 95.50 174 ILE A N 1
ATOM 1361 C CA . ILE A 1 174 ? -17.804 2.835 29.746 1.00 95.50 174 ILE A CA 1
ATOM 1362 C C . ILE A 1 174 ? -17.774 3.915 28.657 1.00 95.50 174 ILE A C 1
ATOM 1364 O O . ILE A 1 174 ? -17.127 3.730 27.629 1.00 95.50 174 ILE A O 1
ATOM 1368 N N . LYS A 1 175 ? -18.411 5.071 28.896 1.00 96.88 175 LYS A N 1
ATOM 1369 C CA . LYS A 1 175 ? -18.381 6.209 27.962 1.00 96.88 175 LYS A CA 1
ATOM 1370 C C . LYS A 1 175 ? -16.953 6.658 27.656 1.00 96.88 175 LYS A C 1
ATOM 1372 O O . LYS A 1 175 ? -16.634 6.879 26.494 1.00 96.88 175 LYS A O 1
ATOM 1377 N N . THR A 1 176 ? -16.097 6.763 28.671 1.00 96.50 176 THR A N 1
ATOM 1378 C CA . THR A 1 176 ? -14.692 7.154 28.487 1.00 96.50 176 THR A CA 1
ATOM 1379 C C . THR A 1 176 ? -13.946 6.182 27.576 1.00 96.50 176 THR A C 1
ATOM 1381 O O . THR A 1 176 ? -13.276 6.626 26.647 1.00 96.50 176 THR A O 1
ATOM 1384 N N . VAL A 1 177 ? -14.090 4.871 27.795 1.00 96.06 177 VAL A N 1
ATOM 1385 C CA . VAL A 1 177 ? -13.436 3.854 26.953 1.00 96.06 177 VAL A CA 1
ATOM 1386 C C . VAL A 1 177 ? -13.956 3.913 25.514 1.00 96.06 177 VAL A C 1
ATOM 1388 O O . VAL A 1 177 ? -13.157 3.898 24.580 1.00 96.06 177 VAL A O 1
ATOM 1391 N N . VAL A 1 178 ? -15.274 4.045 25.323 1.00 96.31 178 VAL A N 1
ATOM 1392 C CA . VAL A 1 178 ? -15.889 4.137 23.986 1.00 96.31 178 VAL A CA 1
ATOM 1393 C C . VAL A 1 178 ? -15.402 5.378 23.236 1.00 96.31 178 VAL A C 1
ATOM 1395 O O . VAL A 1 178 ? -14.911 5.254 22.116 1.00 96.31 178 VAL A O 1
ATOM 1398 N N . TYR A 1 179 ? -15.446 6.560 23.854 1.00 96.44 179 TYR A N 1
ATOM 1399 C CA . TYR A 1 179 ? -14.975 7.785 23.201 1.00 96.44 179 TYR A CA 1
ATOM 1400 C C . TYR A 1 179 ? -13.473 7.760 22.913 1.00 96.44 179 TYR A C 1
ATOM 1402 O O . TYR A 1 179 ? -13.032 8.280 21.886 1.00 96.44 179 TYR A O 1
ATOM 1410 N N . GLN A 1 180 ? -12.674 7.143 23.785 1.00 95.38 180 GLN A N 1
ATOM 1411 C CA . GLN A 1 180 ? -11.246 6.966 23.537 1.00 95.38 180 GLN A CA 1
ATOM 1412 C C . GLN A 1 180 ? -10.991 6.027 22.350 1.00 95.38 180 GLN A C 1
ATOM 1414 O O . GLN A 1 180 ? -10.111 6.310 21.531 1.00 95.38 180 GLN A O 1
ATOM 1419 N N . ALA A 1 181 ? -11.770 4.949 22.226 1.00 95.94 181 ALA A N 1
ATOM 1420 C CA . ALA A 1 181 ? -11.703 4.038 21.089 1.00 95.94 181 ALA A CA 1
ATOM 1421 C C . ALA A 1 181 ? -12.077 4.754 19.783 1.00 95.94 181 ALA A C 1
ATOM 1423 O O . ALA A 1 181 ? -11.296 4.719 18.833 1.00 95.94 181 ALA A O 1
ATOM 1424 N N . GLU A 1 182 ? -13.203 5.474 19.752 1.00 94.62 182 GLU A N 1
ATOM 1425 C CA . GLU A 1 182 ? -13.628 6.252 18.580 1.00 94.62 182 GLU A CA 1
ATOM 1426 C C . GLU A 1 182 ? -12.584 7.294 18.180 1.00 94.62 182 GLU A C 1
ATOM 1428 O O . GLU A 1 182 ? -12.188 7.374 17.017 1.00 94.62 182 GLU A O 1
ATOM 1433 N N . ARG A 1 183 ? -12.089 8.075 19.146 1.00 93.50 183 ARG A N 1
ATOM 1434 C CA . ARG A 1 183 ? -11.073 9.098 18.888 1.00 93.50 183 ARG A CA 1
ATOM 1435 C C . ARG A 1 183 ? -9.815 8.491 18.285 1.00 93.50 183 ARG A C 1
ATOM 1437 O O . ARG A 1 183 ? -9.264 9.067 17.355 1.00 93.50 183 ARG A O 1
ATOM 1444 N N . THR A 1 184 ? -9.356 7.367 18.826 1.00 93.00 184 THR A N 1
ATOM 1445 C CA . THR A 1 184 ? -8.131 6.702 18.372 1.00 93.00 184 THR A CA 1
ATOM 1446 C C . THR A 1 184 ? -8.313 6.070 16.987 1.00 93.00 184 THR A C 1
ATOM 1448 O O . THR A 1 184 ? -7.432 6.217 16.143 1.00 93.00 184 THR A O 1
ATOM 1451 N N . LEU A 1 185 ? -9.470 5.461 16.704 1.00 91.69 185 LEU A N 1
ATOM 1452 C CA . LEU A 1 185 ? -9.800 4.932 15.372 1.00 91.69 185 LEU A CA 1
ATOM 1453 C C . LEU A 1 185 ? -9.912 6.034 14.313 1.00 91.69 185 LEU A C 1
ATOM 1455 O O . LEU A 1 185 ? -9.516 5.827 13.171 1.00 91.69 185 LEU A O 1
ATOM 1459 N N . ASN A 1 186 ? -10.402 7.214 14.690 1.00 88.62 186 ASN A N 1
ATOM 1460 C CA . ASN A 1 186 ? -10.567 8.344 13.775 1.00 88.62 186 ASN A CA 1
ATOM 1461 C C . ASN A 1 186 ? -9.260 9.101 13.471 1.00 88.62 186 ASN A C 1
ATOM 1463 O O . ASN A 1 186 ? -9.276 10.017 12.652 1.00 88.62 186 ASN A O 1
ATOM 1467 N N . GLN A 1 187 ? -8.130 8.744 14.097 1.00 88.94 187 GLN A N 1
ATOM 1468 C CA . GLN A 1 187 ? -6.830 9.358 13.783 1.00 88.94 187 GLN A CA 1
ATOM 1469 C C . GLN A 1 187 ? -6.333 8.978 12.384 1.00 88.94 187 GLN A C 1
ATOM 1471 O O . GLN A 1 187 ? -5.736 9.802 11.695 1.00 88.94 187 GLN A O 1
ATOM 1476 N N . GLU A 1 188 ? -6.576 7.737 11.959 1.00 87.19 188 GLU A N 1
ATOM 1477 C CA . GLU A 1 188 ? -6.139 7.211 10.667 1.00 87.19 188 GLU A CA 1
ATOM 1478 C C . GLU A 1 188 ? -7.260 6.369 10.053 1.00 87.19 188 GLU A C 1
ATOM 1480 O O . GLU A 1 188 ? -7.665 5.354 10.611 1.00 87.19 188 GLU A O 1
ATOM 1485 N N . THR A 1 189 ? -7.754 6.766 8.879 1.00 88.50 189 THR A N 1
ATOM 1486 C CA . THR A 1 189 ? -8.767 5.991 8.150 1.00 88.50 189 THR A CA 1
ATOM 1487 C C . THR A 1 189 ? -8.114 4.831 7.386 1.00 88.50 189 THR A C 1
ATOM 1489 O O . THR A 1 189 ? -7.242 5.091 6.547 1.00 88.50 189 THR A O 1
ATOM 1492 N N . PRO A 1 190 ? -8.541 3.571 7.611 1.00 91.25 190 PRO A N 1
ATOM 1493 C CA . PRO A 1 190 ? -8.068 2.418 6.850 1.00 91.25 190 PRO A CA 1
ATOM 1494 C C . PRO A 1 190 ? -8.355 2.525 5.354 1.00 91.25 190 PRO A C 1
ATOM 1496 O O . PRO A 1 190 ? -9.387 3.068 4.955 1.00 91.25 190 PRO A O 1
ATOM 1499 N N . LEU A 1 191 ? -7.472 1.958 4.528 1.00 93.88 191 LEU A N 1
ATOM 1500 C CA . LEU A 1 191 ? -7.657 1.927 3.075 1.00 93.88 191 LEU A CA 1
ATOM 1501 C C . LEU A 1 191 ? -8.950 1.190 2.701 1.00 93.88 191 LEU A C 1
ATOM 1503 O O . LEU A 1 191 ? -9.699 1.645 1.844 1.00 93.88 191 LEU A O 1
ATOM 1507 N N . GLU A 1 192 ? -9.258 0.110 3.410 1.00 94.38 192 GLU A N 1
ATOM 1508 C CA . GLU A 1 192 ? -10.472 -0.687 3.247 1.00 94.38 192 GLU A CA 1
ATOM 1509 C C . GLU A 1 192 ? -11.733 0.144 3.521 1.00 94.38 192 GLU A C 1
ATOM 1511 O O . GLU A 1 192 ? -12.737 -0.009 2.833 1.00 94.38 192 GLU A O 1
ATOM 1516 N N . SER A 1 193 ? -11.677 1.079 4.477 1.00 93.75 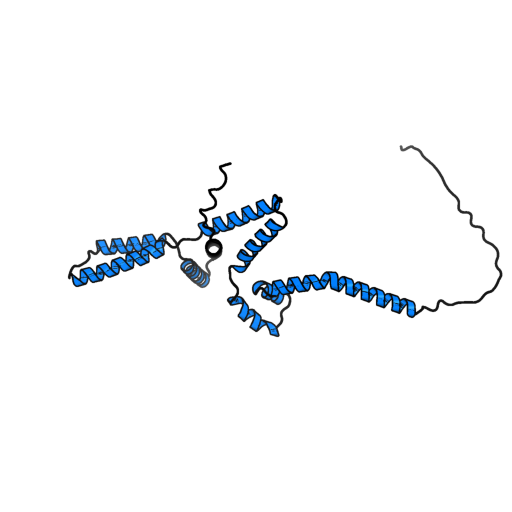193 SER A N 1
ATOM 1517 C CA . SER A 1 193 ? -12.785 2.008 4.731 1.00 93.75 193 SER A CA 1
ATOM 1518 C C . SER A 1 193 ? -12.957 3.011 3.586 1.00 93.75 193 SER A C 1
ATOM 1520 O O . SER A 1 193 ? -14.087 3.305 3.199 1.00 93.75 193 SER A O 1
ATOM 1522 N N . LEU A 1 194 ? -11.859 3.505 3.001 1.00 95.12 194 LEU A N 1
ATOM 1523 C CA . LEU A 1 194 ? -11.918 4.382 1.823 1.00 95.12 194 LEU A CA 1
ATOM 1524 C C . LEU A 1 194 ? -12.503 3.654 0.604 1.00 95.12 194 LEU A C 1
ATOM 1526 O O . LEU A 1 194 ? -13.301 4.239 -0.125 1.00 95.12 194 LEU A O 1
ATOM 1530 N N . LEU A 1 195 ? -12.160 2.376 0.410 1.00 97.50 195 LEU A N 1
A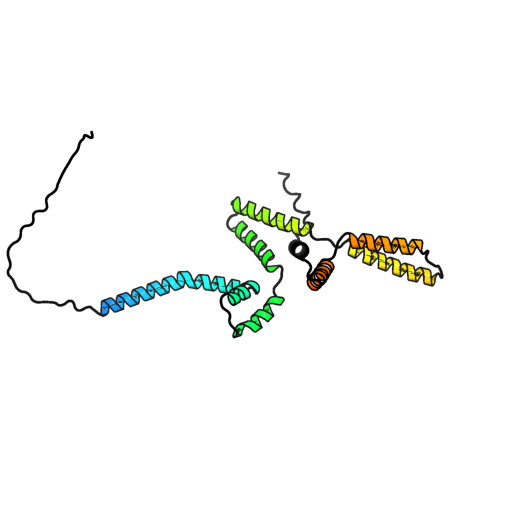TOM 1531 C CA . LEU A 1 195 ? -12.725 1.541 -0.656 1.00 97.50 195 LEU A CA 1
ATOM 1532 C C . LEU A 1 195 ? -14.239 1.350 -0.484 1.00 97.50 195 LEU A C 1
ATOM 1534 O O . LEU A 1 195 ? -14.987 1.533 -1.444 1.00 97.50 195 LEU A O 1
ATOM 1538 N N . THR A 1 196 ? -14.705 1.068 0.736 1.00 97.12 196 THR A N 1
ATOM 1539 C CA . THR A 1 196 ? -16.146 0.980 1.033 1.00 97.12 196 THR A CA 1
ATOM 1540 C C . THR A 1 196 ? -16.855 2.309 0.763 1.00 97.12 196 THR A C 1
ATOM 1542 O O . THR A 1 196 ? -17.895 2.334 0.110 1.00 97.12 196 THR A O 1
ATOM 1545 N N . GLN A 1 197 ? -16.266 3.434 1.182 1.00 96.06 197 GLN A N 1
ATOM 1546 C CA . GLN A 1 197 ? -16.817 4.764 0.894 1.00 96.06 197 GLN A CA 1
ATOM 1547 C C . GLN A 1 197 ? -16.898 5.043 -0.613 1.00 96.06 197 GLN A C 1
ATOM 1549 O O . GLN A 1 197 ? -17.861 5.657 -1.073 1.00 96.06 197 GLN A O 1
ATOM 1554 N N . TYR A 1 198 ? -15.915 4.579 -1.390 1.00 97.50 198 TYR A N 1
ATOM 1555 C CA . TYR A 1 198 ? -15.905 4.726 -2.844 1.00 97.50 198 TYR A CA 1
ATOM 1556 C C . TYR A 1 198 ? -17.026 3.918 -3.486 1.00 97.50 198 TYR A C 1
ATOM 1558 O O . TYR A 1 198 ? -17.763 4.452 -4.316 1.00 97.50 198 TYR A O 1
ATOM 1566 N N . GLN A 1 199 ? -17.201 2.669 -3.056 1.00 97.06 199 GLN A N 1
ATOM 1567 C CA . GLN A 1 199 ? -18.293 1.811 -3.505 1.00 97.06 199 GLN A CA 1
ATOM 1568 C C . GLN A 1 199 ? -19.663 2.441 -3.202 1.00 97.06 199 GLN A C 1
ATOM 1570 O O . GLN A 1 199 ? -20.516 2.519 -4.088 1.00 97.06 199 GLN A O 1
ATOM 1575 N N . ASP A 1 200 ? -19.860 2.954 -1.987 1.00 97.50 200 ASP A N 1
ATOM 1576 C CA . ASP A 1 200 ? -21.113 3.602 -1.586 1.00 97.50 200 ASP A CA 1
ATOM 1577 C C . ASP A 1 200 ? -21.384 4.892 -2.372 1.00 97.50 200 ASP A C 1
ATOM 1579 O O . ASP A 1 200 ? -22.529 5.177 -2.736 1.00 97.50 200 ASP A O 1
ATOM 1583 N N . ALA A 1 201 ? -20.346 5.689 -2.634 1.00 96.75 201 ALA A N 1
ATOM 1584 C CA . ALA A 1 201 ? -20.455 6.911 -3.424 1.00 96.75 201 ALA A CA 1
ATOM 1585 C C . ALA A 1 201 ? -20.788 6.606 -4.892 1.00 96.75 201 ALA A C 1
ATOM 1587 O O . ALA A 1 201 ? -21.672 7.250 -5.463 1.00 96.75 201 ALA A O 1
ATOM 1588 N N . GLN A 1 202 ? -20.146 5.587 -5.473 1.00 95.81 202 GLN A N 1
ATOM 1589 C CA . GLN A 1 202 ? -20.424 5.123 -6.831 1.00 95.81 202 GLN A CA 1
ATOM 1590 C C . GLN A 1 202 ? -21.868 4.617 -6.957 1.00 95.81 202 GLN A C 1
ATOM 1592 O O . GLN A 1 202 ? -22.574 5.012 -7.884 1.00 95.81 202 GLN A O 1
ATOM 1597 N N . ALA A 1 203 ? -22.342 3.819 -5.993 1.00 96.62 203 ALA A N 1
ATOM 1598 C CA . ALA A 1 203 ? -23.717 3.312 -5.970 1.00 96.62 203 ALA A CA 1
ATOM 1599 C C . ALA A 1 203 ? -24.773 4.433 -5.903 1.00 96.62 203 ALA A C 1
ATOM 1601 O O . ALA A 1 203 ? -25.893 4.264 -6.382 1.00 96.62 203 ALA A O 1
ATOM 1602 N N . LYS A 1 204 ? -24.416 5.591 -5.334 1.00 96.81 204 LYS A N 1
ATOM 1603 C CA . LYS A 1 204 ? -25.274 6.784 -5.233 1.00 96.81 204 LYS A CA 1
ATOM 1604 C C . LYS A 1 204 ? -25.117 7.756 -6.410 1.00 96.81 204 LYS A C 1
ATOM 1606 O O . LYS A 1 204 ? -25.763 8.801 -6.405 1.00 96.81 204 LYS A O 1
ATOM 1611 N N . GLY A 1 205 ? -24.266 7.449 -7.392 1.00 94.62 205 GLY A N 1
ATOM 1612 C CA . GLY A 1 205 ? -23.988 8.330 -8.532 1.00 94.62 205 GLY A CA 1
ATOM 1613 C C . GLY A 1 205 ? -23.264 9.629 -8.156 1.00 94.62 205 GLY A C 1
ATOM 1614 O O . GLY A 1 205 ? -23.389 10.626 -8.865 1.00 94.62 205 GLY A O 1
ATOM 1615 N N . LEU A 1 206 ? -22.543 9.646 -7.031 1.00 95.38 206 LEU A N 1
ATOM 1616 C CA . LEU A 1 206 ? -21.767 10.804 -6.586 1.00 95.38 206 LEU A CA 1
ATOM 1617 C C . LEU A 1 206 ? -20.414 10.868 -7.307 1.00 95.38 206 LEU A C 1
ATOM 1619 O O . LEU A 1 206 ? -19.857 9.851 -7.713 1.00 95.38 206 LEU A O 1
ATOM 1623 N N . THR A 1 207 ? -19.843 12.068 -7.418 1.00 92.25 207 THR A N 1
ATOM 1624 C CA . THR A 1 207 ? -18.494 12.259 -7.968 1.00 92.25 207 THR A CA 1
ATOM 1625 C C . THR A 1 207 ? -17.440 11.649 -7.042 1.00 92.25 207 THR A C 1
ATOM 1627 O O . THR A 1 207 ? -17.303 12.070 -5.895 1.00 92.25 207 THR A O 1
ATOM 1630 N N . THR A 1 208 ? -16.643 10.707 -7.551 1.00 95.81 208 THR A N 1
ATOM 1631 C CA . THR A 1 208 ? -15.663 9.944 -6.757 1.00 95.81 208 THR A CA 1
ATOM 1632 C C . THR A 1 208 ? -14.200 10.342 -6.979 1.00 95.81 208 THR A C 1
ATOM 1634 O O . THR A 1 208 ? -13.326 9.816 -6.296 1.00 95.81 208 THR A O 1
ATOM 1637 N N . GLY A 1 209 ? -13.898 11.295 -7.870 1.00 95.75 209 GLY A N 1
ATOM 1638 C CA . GLY A 1 209 ? -12.517 11.577 -8.301 1.00 95.75 209 GLY A CA 1
ATOM 1639 C C . GLY A 1 209 ? -11.540 11.973 -7.182 1.00 95.75 209 GLY A C 1
ATOM 1640 O O . GLY A 1 209 ? -10.378 11.575 -7.206 1.00 95.75 209 GLY A O 1
ATOM 1641 N N . VAL A 1 210 ? -11.998 12.710 -6.161 1.00 95.44 210 VAL A N 1
ATOM 1642 C CA . VAL A 1 210 ? -11.157 13.044 -4.991 1.00 95.44 210 VAL A CA 1
ATOM 1643 C C . VAL A 1 210 ? -10.828 11.790 -4.179 1.00 95.44 210 VAL A C 1
ATOM 1645 O O . VAL A 1 210 ? -9.685 11.605 -3.766 1.00 95.44 210 VAL A O 1
ATOM 1648 N N . LEU A 1 211 ? -11.818 10.918 -3.985 1.00 96.12 211 LEU A N 1
ATOM 1649 C CA . LEU A 1 211 ? -11.660 9.683 -3.227 1.00 96.12 211 LEU A CA 1
ATOM 1650 C C . LEU A 1 211 ? -10.794 8.671 -3.985 1.00 96.12 211 LEU A C 1
ATOM 1652 O O . LEU A 1 211 ? -9.946 8.028 -3.380 1.00 96.12 211 LEU A O 1
ATOM 1656 N N . GLU A 1 212 ? -10.936 8.594 -5.309 1.00 96.94 212 GLU A N 1
ATOM 1657 C CA . GLU A 1 212 ? -10.072 7.785 -6.174 1.00 96.94 212 GLU A CA 1
ATOM 1658 C C . GLU A 1 212 ? -8.608 8.212 -6.062 1.00 96.94 212 GLU A C 1
ATOM 1660 O O . GLU A 1 212 ? -7.730 7.385 -5.819 1.00 96.94 212 GLU A O 1
ATOM 1665 N N . LYS A 1 213 ? -8.344 9.521 -6.162 1.00 96.44 213 LYS A N 1
ATOM 1666 C CA . LYS A 1 213 ? -6.998 10.068 -5.979 1.00 96.44 213 LYS A CA 1
ATOM 1667 C C . LYS A 1 213 ? -6.440 9.711 -4.600 1.00 96.44 213 LYS A C 1
ATOM 1669 O O . LYS A 1 213 ? -5.310 9.240 -4.512 1.00 96.44 213 LYS A O 1
ATOM 1674 N N . GLN A 1 214 ? -7.235 9.890 -3.546 1.00 95.44 214 GLN A N 1
ATOM 1675 C CA . GLN A 1 214 ? -6.827 9.547 -2.186 1.00 95.44 214 GLN A CA 1
ATOM 1676 C C . GLN A 1 214 ? -6.506 8.050 -2.047 1.00 95.44 214 GLN A C 1
ATOM 1678 O O . GLN A 1 214 ? -5.508 7.697 -1.424 1.00 95.44 214 GLN A O 1
ATOM 1683 N N . ILE A 1 215 ? -7.316 7.165 -2.635 1.00 96.69 215 ILE A N 1
ATOM 1684 C CA . ILE A 1 215 ? -7.079 5.714 -2.639 1.00 96.69 215 ILE A CA 1
ATOM 1685 C C . ILE A 1 215 ? -5.766 5.384 -3.355 1.00 96.69 215 ILE A C 1
ATOM 1687 O O . ILE A 1 215 ? -4.948 4.648 -2.804 1.00 96.69 215 ILE A O 1
ATOM 1691 N N . ASN A 1 216 ? -5.528 5.969 -4.530 1.00 96.00 216 ASN A N 1
ATOM 1692 C CA . ASN A 1 216 ? -4.302 5.748 -5.299 1.00 96.00 216 ASN A CA 1
ATOM 1693 C C . ASN A 1 216 ? -3.058 6.222 -4.532 1.00 96.00 216 ASN A C 1
ATOM 1695 O O . ASN A 1 216 ? -2.083 5.484 -4.425 1.00 96.00 216 ASN A O 1
ATOM 1699 N N . GLU A 1 217 ? -3.111 7.400 -3.906 1.00 95.44 217 GLU A N 1
ATOM 1700 C CA . GLU A 1 217 ? -2.019 7.905 -3.063 1.00 95.44 217 GLU A CA 1
ATOM 1701 C C . GLU A 1 217 ? -1.753 6.997 -1.850 1.00 95.44 217 GLU A C 1
ATOM 1703 O O . GLU A 1 217 ? -0.597 6.765 -1.482 1.00 95.44 217 GLU A O 1
ATOM 1708 N N . ARG A 1 218 ? -2.807 6.446 -1.230 1.00 95.38 218 ARG A N 1
ATOM 1709 C CA . ARG A 1 218 ? -2.672 5.487 -0.121 1.00 95.38 218 ARG A CA 1
ATOM 1710 C C . ARG A 1 218 ? -2.058 4.166 -0.582 1.00 95.38 218 ARG A C 1
ATOM 1712 O O . ARG A 1 218 ? -1.180 3.656 0.111 1.00 95.38 218 ARG A O 1
ATOM 1719 N N . LEU A 1 219 ? -2.479 3.635 -1.730 1.00 96.19 219 LEU A N 1
ATOM 1720 C CA . LEU A 1 219 ? -1.903 2.428 -2.332 1.00 96.19 219 LEU A CA 1
ATOM 1721 C C . LEU A 1 219 ? -0.417 2.628 -2.647 1.00 96.19 219 LEU A C 1
ATOM 1723 O O . LEU A 1 219 ? 0.416 1.838 -2.201 1.00 96.19 219 LEU A O 1
ATOM 1727 N N . ASP A 1 220 ? -0.074 3.724 -3.320 1.00 95.50 220 ASP A N 1
ATOM 1728 C CA . ASP A 1 220 ? 1.310 4.083 -3.637 1.00 95.50 220 ASP A CA 1
ATOM 1729 C C . ASP A 1 220 ? 2.170 4.220 -2.374 1.00 95.50 220 ASP A C 1
ATOM 1731 O O . ASP A 1 220 ? 3.318 3.763 -2.342 1.00 95.50 220 ASP A O 1
ATOM 1735 N N . GLY A 1 221 ? 1.619 4.826 -1.319 1.00 95.81 221 GLY A N 1
ATOM 1736 C CA . GLY A 1 221 ? 2.275 4.952 -0.020 1.00 95.81 221 GLY A CA 1
ATOM 1737 C C . GLY A 1 221 ? 2.568 3.601 0.627 1.00 95.81 221 GLY A C 1
ATOM 1738 O O . GLY A 1 221 ? 3.703 3.352 1.046 1.00 95.81 221 GLY A O 1
ATOM 1739 N N . VAL A 1 222 ? 1.575 2.708 0.663 1.00 95.44 222 VAL A N 1
ATOM 1740 C CA . VAL A 1 222 ? 1.716 1.357 1.228 1.00 95.44 222 VAL A CA 1
ATOM 1741 C C . VAL A 1 222 ? 2.735 0.537 0.437 1.00 95.44 222 VAL A C 1
ATOM 1743 O O . VAL A 1 222 ? 3.613 -0.078 1.045 1.00 95.44 222 VAL A O 1
ATOM 1746 N N . LEU A 1 223 ? 2.677 0.563 -0.898 1.00 95.50 223 LEU A N 1
ATOM 1747 C CA . LEU A 1 223 ? 3.627 -0.151 -1.757 1.00 95.50 223 LEU A CA 1
ATOM 1748 C C . LEU A 1 223 ? 5.055 0.381 -1.586 1.00 95.50 223 LEU A C 1
ATOM 1750 O O . LEU A 1 223 ? 5.989 -0.406 -1.427 1.00 95.50 223 LEU A O 1
ATOM 1754 N N . SER A 1 224 ? 5.227 1.706 -1.538 1.00 95.75 224 SER A N 1
ATOM 1755 C CA . SER A 1 224 ? 6.538 2.329 -1.303 1.00 95.75 224 SER A CA 1
ATOM 1756 C C . SER A 1 224 ? 7.097 1.934 0.065 1.00 95.75 224 SER A C 1
ATOM 1758 O O . SER A 1 224 ? 8.259 1.543 0.180 1.00 95.75 224 SER A O 1
ATOM 1760 N N . ARG A 1 225 ? 6.263 1.960 1.112 1.00 95.44 225 ARG A N 1
ATOM 1761 C CA . ARG A 1 225 ? 6.662 1.534 2.459 1.00 95.44 225 ARG A CA 1
ATOM 1762 C C . ARG A 1 225 ? 7.034 0.053 2.500 1.00 95.44 225 ARG A C 1
ATOM 1764 O O . ARG A 1 225 ? 8.044 -0.292 3.107 1.00 95.44 225 ARG A O 1
ATOM 1771 N N . TRP A 1 226 ? 6.250 -0.811 1.859 1.00 94.94 226 TRP A N 1
ATOM 1772 C CA . TRP A 1 226 ? 6.527 -2.246 1.783 1.00 94.94 226 TRP A CA 1
ATOM 1773 C C . TRP A 1 226 ? 7.852 -2.532 1.063 1.00 94.94 226 TRP A C 1
ATOM 1775 O O . TRP A 1 226 ? 8.663 -3.303 1.574 1.00 94.94 226 TRP A O 1
ATOM 1785 N N . LEU A 1 227 ? 8.123 -1.847 -0.053 1.00 94.44 227 LEU A N 1
ATOM 1786 C CA . LEU A 1 227 ? 9.400 -1.941 -0.766 1.00 94.44 227 LEU A CA 1
ATOM 1787 C C . LEU A 1 227 ? 10.589 -1.545 0.123 1.00 94.44 227 LEU A C 1
ATOM 1789 O O . LEU A 1 227 ? 11.595 -2.253 0.158 1.00 94.44 227 LEU A O 1
ATOM 1793 N N . LEU A 1 228 ? 10.487 -0.421 0.840 1.00 93.38 228 LEU A N 1
ATOM 1794 C CA . LEU A 1 228 ? 11.559 0.062 1.718 1.00 93.38 228 LEU A CA 1
ATOM 1795 C C . LEU A 1 228 ? 11.820 -0.901 2.885 1.00 93.38 228 LEU A C 1
ATOM 1797 O O . LEU A 1 228 ? 12.975 -1.222 3.164 1.00 93.38 228 LEU A O 1
ATOM 1801 N N . LEU A 1 229 ? 10.759 -1.429 3.507 1.00 92.50 229 LEU A N 1
ATOM 1802 C CA . LEU A 1 229 ? 10.871 -2.436 4.567 1.00 92.50 229 LEU A CA 1
ATOM 1803 C C . LEU A 1 229 ? 11.510 -3.734 4.057 1.00 92.50 229 LEU A C 1
ATOM 1805 O O . LEU A 1 229 ? 12.405 -4.264 4.710 1.00 92.50 229 LEU A O 1
ATOM 1809 N N . LYS A 1 230 ? 11.102 -4.218 2.875 1.00 91.56 230 LYS A N 1
ATOM 1810 C CA . LYS A 1 230 ? 11.664 -5.424 2.246 1.00 91.56 230 LYS A CA 1
ATOM 1811 C C . LYS A 1 230 ? 13.167 -5.294 1.971 1.00 91.56 230 LYS A C 1
ATOM 1813 O O . LYS A 1 230 ? 13.892 -6.276 2.090 1.00 91.56 230 LYS A O 1
ATOM 1818 N N . ASN A 1 231 ? 13.632 -4.094 1.631 1.00 85.75 231 ASN A N 1
ATOM 1819 C CA . ASN A 1 231 ? 15.041 -3.816 1.343 1.00 85.75 231 ASN A CA 1
ATOM 1820 C C . ASN A 1 231 ? 15.850 -3.370 2.578 1.00 85.75 231 ASN A C 1
ATOM 1822 O O . ASN A 1 231 ? 16.998 -2.961 2.427 1.00 85.75 231 ASN A O 1
ATOM 1826 N N . ASN A 1 232 ? 15.283 -3.444 3.792 1.00 78.94 232 ASN A N 1
ATOM 1827 C CA . ASN A 1 232 ? 15.893 -2.975 5.048 1.00 78.94 232 ASN A CA 1
ATOM 1828 C C . ASN A 1 232 ? 16.300 -1.486 5.047 1.00 78.94 232 ASN A C 1
ATOM 1830 O O . ASN A 1 232 ? 17.158 -1.069 5.826 1.00 78.94 232 ASN A O 1
ATOM 1834 N N . ILE A 1 233 ? 15.677 -0.665 4.200 1.00 62.97 233 ILE A N 1
ATOM 1835 C CA . ILE A 1 233 ? 15.900 0.781 4.159 1.00 62.97 233 ILE A CA 1
ATOM 1836 C C . ILE A 1 233 ? 14.867 1.410 5.091 1.00 62.97 233 ILE A C 1
ATOM 1838 O O . ILE A 1 233 ? 13.733 1.688 4.700 1.00 62.97 233 ILE A O 1
ATOM 1842 N N . THR A 1 234 ? 15.221 1.607 6.359 1.00 54.72 234 THR A N 1
ATOM 1843 C CA . THR A 1 234 ? 14.376 2.393 7.260 1.00 54.72 234 THR A CA 1
ATOM 1844 C C . THR A 1 234 ? 14.441 3.872 6.852 1.00 54.72 234 THR A C 1
ATOM 1846 O O . THR A 1 234 ? 15.521 4.389 6.578 1.00 54.72 234 THR A O 1
ATOM 1849 N N . PRO A 1 235 ? 13.316 4.609 6.818 1.00 50.25 235 PRO A N 1
ATOM 1850 C CA . PRO A 1 235 ? 13.312 6.025 6.427 1.00 50.25 235 PRO A CA 1
ATOM 1851 C C . PRO A 1 235 ? 14.168 6.942 7.333 1.00 50.25 235 PRO A C 1
ATOM 1853 O O . PRO A 1 235 ? 14.375 8.107 6.987 1.00 50.25 235 PRO A O 1
ATOM 1856 N N . GLU A 1 236 ? 14.687 6.430 8.454 1.00 44.53 236 GLU A N 1
ATOM 1857 C CA . GLU A 1 236 ? 15.561 7.135 9.402 1.00 44.53 236 GLU A CA 1
ATOM 1858 C C . GLU A 1 236 ? 17.071 6.991 9.130 1.00 44.53 236 GLU A C 1
ATOM 1860 O O . GLU A 1 236 ? 17.846 7.796 9.636 1.00 44.53 236 GLU A O 1
ATOM 1865 N N . THR A 1 237 ? 17.541 6.042 8.312 1.00 43.06 237 THR A N 1
ATOM 1866 C CA . THR A 1 237 ? 18.997 5.822 8.136 1.00 43.06 237 THR A CA 1
ATOM 1867 C C . THR A 1 237 ? 19.680 6.761 7.133 1.00 43.06 237 THR A C 1
ATOM 1869 O O . THR A 1 237 ? 20.887 6.670 6.932 1.00 43.06 237 THR A O 1
ATOM 1872 N N . ALA A 1 238 ? 18.960 7.727 6.555 1.00 42.41 238 ALA A N 1
ATOM 1873 C CA . ALA A 1 238 ? 19.508 8.702 5.602 1.00 42.41 238 ALA A CA 1
ATOM 1874 C C . ALA A 1 238 ? 19.901 10.062 6.223 1.00 42.41 238 ALA A C 1
ATOM 1876 O O . ALA A 1 238 ? 20.049 11.041 5.497 1.00 42.41 238 ALA A O 1
ATOM 1877 N N . THR A 1 239 ? 20.061 10.162 7.547 1.00 44.16 239 THR A N 1
ATOM 1878 C CA . THR A 1 239 ? 20.549 11.391 8.213 1.00 44.16 239 THR A CA 1
ATOM 1879 C C . THR A 1 239 ? 21.847 11.176 8.984 1.00 44.16 239 THR A C 1
ATOM 1881 O O . THR A 1 239 ? 22.020 11.708 10.078 1.00 44.16 239 THR A O 1
ATOM 1884 N N . GLY A 1 240 ? 22.788 10.406 8.438 1.00 46.59 240 GLY A N 1
ATOM 1885 C CA . GLY A 1 240 ? 24.053 10.214 9.137 1.00 46.59 240 GLY A CA 1
ATOM 1886 C C . GLY A 1 240 ? 25.138 9.515 8.349 1.00 46.59 240 GLY A C 1
ATOM 1887 O O . GLY A 1 240 ? 25.588 8.459 8.770 1.00 46.59 240 GLY A O 1
ATOM 1888 N N . THR A 1 241 ? 25.622 10.106 7.257 1.00 42.62 241 THR A N 1
ATOM 1889 C CA . THR A 1 241 ? 27.025 9.908 6.857 1.00 42.62 241 THR A CA 1
ATOM 1890 C C . THR A 1 241 ? 27.502 11.086 6.010 1.00 42.62 241 THR A C 1
ATOM 1892 O O . THR A 1 241 ? 27.341 11.073 4.800 1.00 42.62 241 THR A O 1
ATOM 1895 N N . THR A 1 242 ? 28.047 12.128 6.645 1.00 40.12 242 THR A N 1
ATOM 1896 C CA . THR A 1 242 ? 29.290 12.814 6.227 1.00 40.12 242 THR A CA 1
ATOM 1897 C C . THR A 1 242 ? 29.736 13.725 7.378 1.00 40.12 242 THR A C 1
ATOM 1899 O O . THR A 1 242 ? 29.313 14.872 7.484 1.00 40.12 242 THR A O 1
ATOM 1902 N N . SER A 1 243 ? 30.567 13.201 8.278 1.00 38.81 243 SER A N 1
ATOM 1903 C CA . SER A 1 243 ? 31.523 13.999 9.054 1.00 38.81 243 SER A CA 1
ATOM 1904 C C . SER A 1 243 ? 32.656 13.084 9.525 1.00 38.81 243 SER A C 1
ATOM 1906 O O . SER A 1 243 ? 32.400 12.085 10.195 1.00 38.81 243 SER A O 1
ATOM 1908 N N . GLY A 1 244 ? 33.890 13.426 9.142 1.00 37.19 244 GLY A N 1
ATOM 1909 C CA . GLY A 1 244 ? 35.129 12.681 9.405 1.00 37.19 244 GLY A CA 1
ATOM 1910 C C . GLY A 1 244 ? 35.471 11.729 8.252 1.00 37.19 244 GLY A C 1
ATOM 1911 O O . GLY A 1 244 ? 34.697 10.825 7.966 1.00 37.19 244 GLY A O 1
ATOM 1912 N N . LYS A 1 245 ? 36.590 11.871 7.542 1.00 33.34 245 LYS A N 1
ATOM 1913 C CA . LYS A 1 245 ? 37.933 12.261 7.982 1.00 33.34 245 LYS A CA 1
ATOM 1914 C C . LYS A 1 245 ? 38.740 12.810 6.807 1.00 33.34 245 LYS A C 1
ATOM 1916 O O . LYS A 1 245 ? 38.518 12.304 5.687 1.00 33.34 245 LYS A O 1
#

Radius of gyration: 38.78 Å; chains: 1; bounding box: 63×73×134 Å

Foldseek 3Di:
DDDDDDDDDDDDDDDDDDDDDDDDDDDDPPPPVVVVVVVVVVVVVVVVVCCCVPVVVVVVVLVVLCVALVSVVVVCVVPPDPVCVVVSVVCNVVHDPLVVVVVVVVVLVVCCVPPVPDPVSVVVNVVSLVVLLVLQVPADPCPLVVVLVVLVVVVVVVVVVCVVVVHDDDPVVVVVNVVSNVVSCVVDPDLVNLVVVLVVCVVVVHDCVVSVVVSVSNVSNVSSNVVCVVVVNDSPPPPDDDDDD

pLDDT: mean 80.25, std 19.76, range [30.58, 97.5]

InterPro domains:
  IPR021069 ImpA, C-terminal [PF12486] (85-229)

Organism: NCBI:txid1160765